Protein 3HP7 (pdb70)

InterPro domains:
  IPR002877 Ribosomal RNA methyltransferase, FtsJ domain [PF01728] (62-245)
  IPR002942 RNA-binding S4 domain [PF01479] (4-52)
  IPR002942 RNA-binding S4 domain [SM00363] (4-71)
  IPR004538 Hemolysin A /rRNA methyltransferase TlyA [PIRSF005578] (3-259)
  IPR004538 Hemolysin A /rRNA methyltransferase TlyA [TIGR00478] (5-239)
  IPR029063 S-adenosyl-L-methionine-dependent methyltransferase superfamily [G3DSA:3.40.50.150] (65-288)
  IPR029063 S-adenosyl-L-methionine-dependent methyltransferase superfamily [SSF53335] (61-257)
  IPR036986 RNA-binding S4 domain superfamily [G3DSA:3.10.290.10] (1-64)
  IPR047048 16S/23S rRNA (cytidine-2'-O)-methyltransferase TlyA [PTHR32319] (3-253)

Secondary structure (DSSP, 8-state):
--EEEHHHHHHHTTSSSSHHHHHHH----EEETTT-PBP--TT-EEETT--EEETT----SSSTTHHHHHHHHHHTT------EEEET-TTSHHHH--TT--S-EEEE-SSSS-S-HHHHT-TTEE-----GGG--GGG-TT---SEEEE--SSS-GGGTHHHHHHHSPTT-EEEEEE-GGGTS-GGG--------HHHHHHHHHHHHHHHHHTTEEEEEEEE-SS--GGG---EEEEEEE-SS--BS-GGGHHHHHHHHHHHHHHHHH-

B-factor: mean 23.68, std 10.65, range [9.28, 59.76]

Organism: Streptococcus thermophilus (strain ATCC BAA-250 / LMG 18311) (NCBI:txid264199)

CATH classification: 3.10.290.10 (+1 more: 3.40.50.150)

Sequence (270 aa):
APKERVVDVLAYKQGLFETREEQAKRRGVAGLVVVNVINGERYDKKPGEKIDDGTELKLKGEKLRRYVSSRGGLKLEKALAVFNLSVEEDDITIDIGASTGGFTDVLQNGAKKLLVYAVDVGTNQLVWKKLRQDDDRRVRSEQYNFRRYAEPVDFTEGLPSFASIDVSFISLNLILPALAKILVVDGGQVVALVKPQFEAGRREEQIGNGIVREESSIHEKVLETVTAFAVDYGFSVKGLDFSPIQGGHGNIEFLAHLEKKTDDSPQNDVPTSSIKKEVVAQAHKEEFKKKNEEEE

Foldseek 3Di:
DAWFFQLVLCQVQAVDQDSVVSQVCLCQFKAFPPPRHTRNHRGDIDDSLTAIDTPPDDDPFPHPCLLQVVVVCVVVVHAQAEEEEEAQCFQHSVVRVVVRHHQAYEYEHLADPGHDVVQCVDPRYHYYVDDLLPDAQVVPPVDFAQEYEEDDPLAACLSRLLSNLRGHDAFGKYKYKQFLLRQFDPVQADSSERDDLVSQLVSVVVVCVVNVVSQKAFPDKAWGPHADRNRHTIIITMITGHPHHDHPPNPCSSVRSVVSNVNSVVVVVD

Solvent-accessible surface area: 13281 Å² total

Radius of gyration: 18.28 Å; Cα contacts (8 Å, |Δi|>4): 582; chains: 1; bounding box: 45×39×46 Å

Nearest PDB structures (foldseek):
  3hp7-assembly1_A  TM=1.003E+00  e=3.847E-58  Streptococcus thermophilus LMG 18311
  3opn-assembly1_A  TM=9.696E-01  e=8.463E-30  Lactococcus lactis subsp. lactis
  5eov-assembly1_A  TM=8.978E-01  e=1.003E-19  Mycobacterium tuberculosis CDC1551
  7s0s-assembly1_B  TM=7.397E-01  e=1.998E-19  Mycobacterium tuberculosis
  3e8s-assembly1_A-2  TM=6.091E-01  e=1.174E-06  Pseudomonas putida KT2440

Structure (mmCIF, N/CA/C/O backbone):
data_3HP7
#
_entry.id   3HP7
#
_cell.length_a   44.958
_cell.length_b   81.713
_cell.length_c   95.537
_cell.angle_alpha   90.000
_cell.angle_beta   90.000
_cell.angle_gamma   90.000
#
_symmetry.space_group_name_H-M   'P 21 21 21'
#
loop_
_entity.id
_entity.type
_entity.pdbx_description
1 polymer 'Hemolysin, putative'
2 non-polymer ETHANOL
3 water water
#
loop_
_atom_site.group_PDB
_atom_site.id
_atom_site.type_symbol
_atom_site.label_atom_id
_atom_site.label_alt_id
_atom_site.label_comp_id
_atom_site.label_asym_id
_atom_site.label_entity_id
_atom_site.label_seq_id
_atom_site.pdbx_PDB_ins_code
_atom_site.Cartn_x
_atom_site.Cartn_y
_atom_site.Cartn_z
_atom_site.occupancy
_atom_site.B_iso_or_equiv
_atom_site.auth_seq_id
_atom_site.auth_comp_id
_atom_site.auth_asym_id
_atom_site.auth_atom_id
_atom_site.pdbx_PDB_model_num
ATOM 1 N N . ALA A 1 3 ? 52.000 78.256 4.870 1.00 35.89 0 ALA A N 1
ATOM 2 C CA . ALA A 1 3 ? 52.537 77.039 5.590 1.00 35.23 0 ALA A CA 1
ATOM 3 C C . ALA A 1 3 ? 51.516 76.490 6.570 1.00 35.20 0 ALA A C 1
ATOM 4 O O . ALA A 1 3 ? 50.626 77.219 7.002 1.00 35.78 0 ALA A O 1
ATOM 14 N N . PRO A 1 5 ? 49.701 75.809 9.772 1.00 30.95 2 PRO A N 1
ATOM 15 C CA . PRO A 1 5 ? 49.738 76.555 10.991 1.00 30.19 2 PRO A CA 1
ATOM 16 C C . PRO A 1 5 ? 50.466 75.814 12.090 1.00 29.07 2 PRO A C 1
ATOM 17 O O . PRO A 1 5 ? 50.488 74.541 12.063 1.00 27.51 2 PRO A O 1
ATOM 21 N N . LYS A 1 6 ? 50.961 76.608 13.055 1.00 27.57 3 LYS A N 1
ATOM 22 C CA . LYS A 1 6 ? 51.811 76.097 14.114 1.00 24.96 3 LYS A CA 1
ATOM 23 C C . LYS A 1 6 ? 51.176 76.348 15.468 1.00 23.07 3 LYS A C 1
ATOM 24 O O . LYS A 1 6 ? 50.422 77.293 15.665 1.00 26.18 3 LYS A O 1
ATOM 30 N N . GLU A 1 7 ? 51.451 75.458 16.392 1.00 19.81 4 GLU A N 1
ATOM 31 C CA . GLU A 1 7 ? 50.918 75.527 17.745 1.00 18.81 4 GLU A CA 1
ATOM 32 C C . GLU A 1 7 ? 52.032 75.116 18.679 1.00 16.20 4 GLU A C 1
ATOM 33 O O . GLU A 1 7 ? 52.950 74.349 18.319 1.00 15.19 4 GLU A O 1
ATOM 39 N N . ARG A 1 8 ? 51.962 75.615 19.913 1.00 15.61 5 ARG A N 1
ATOM 40 C CA . ARG A 1 8 ? 52.873 75.169 20.941 1.00 14.54 5 ARG A CA 1
ATOM 41 C C . ARG A 1 8 ? 52.739 73.640 21.141 1.00 13.76 5 ARG A C 1
ATOM 42 O O . ARG A 1 8 ? 51.644 73.106 21.151 1.00 14.18 5 ARG A O 1
ATOM 50 N N . VAL A 1 9 ? 53.852 72.959 21.355 1.00 14.11 6 VAL A N 1
ATOM 51 C CA A VAL A 1 9 ? 53.885 71.514 21.691 0.50 14.25 6 VAL A CA 1
ATOM 52 C CA B VAL A 1 9 ? 53.770 71.523 21.569 0.50 13.25 6 VAL A CA 1
ATOM 53 C C . VAL A 1 9 ? 52.978 71.181 22.849 1.00 13.67 6 VAL A C 1
ATOM 54 O O . VAL A 1 9 ? 52.228 70.189 22.822 1.00 14.06 6 VAL A O 1
ATOM 61 N N . ASP A 1 10 ? 53.067 71.994 23.935 1.00 14.18 7 ASP A N 1
ATOM 62 C CA . ASP A 1 10 ? 52.260 71.677 25.096 1.00 14.42 7 ASP A CA 1
ATOM 63 C C . ASP A 1 10 ? 50.746 71.738 24.775 1.00 14.47 7 ASP A C 1
ATOM 64 O O . ASP A 1 10 ? 50.011 70.826 25.102 1.00 15.29 7 ASP A O 1
ATOM 69 N N . VAL A 1 11 ? 50.302 72.810 24.125 1.00 14.86 8 VAL A N 1
ATOM 70 C CA . VAL A 1 11 ? 48.926 72.982 23.772 1.00 14.46 8 VAL A CA 1
ATOM 71 C C . VAL A 1 11 ? 48.485 71.866 22.806 1.00 14.94 8 VAL A C 1
ATOM 72 O O . VAL A 1 11 ? 47.376 71.359 22.946 1.00 15.74 8 VAL A O 1
ATOM 76 N N . LEU A 1 12 ? 49.361 71.478 21.873 1.00 15.00 9 LEU A N 1
ATOM 77 C CA . LEU A 1 12 ? 49.014 70.423 20.910 1.00 14.08 9 LEU A CA 1
ATOM 78 C C . LEU A 1 12 ? 48.858 69.095 21.656 1.00 13.63 9 LEU A C 1
ATOM 79 O O . LEU A 1 12 ? 47.935 68.316 21.363 1.00 15.65 9 LEU A O 1
ATOM 84 N N . ALA A 1 13 ? 49.713 68.830 22.662 1.00 14.23 10 ALA A N 1
ATOM 85 C CA . ALA A 1 13 ? 49.605 67.616 23.450 1.00 14.95 10 ALA A CA 1
ATOM 86 C C . ALA A 1 13 ? 48.266 67.594 24.195 1.00 16.50 10 ALA A C 1
ATOM 87 O O . ALA A 1 13 ? 47.576 66.571 24.236 1.00 18.43 10 ALA A O 1
ATOM 89 N N . TYR A 1 14 ? 47.888 68.735 24.766 1.00 15.85 11 TYR A N 1
ATOM 90 C CA . TYR A 1 14 ? 46.560 68.889 25.381 1.00 17.20 11 TYR A CA 1
ATOM 91 C C . TYR A 1 14 ? 45.427 68.663 24.373 1.00 17.55 11 TYR A C 1
ATOM 92 O O . TYR A 1 14 ? 44.484 67.902 24.621 1.00 19.11 11 TYR A O 1
ATOM 101 N N . LYS A 1 15 ? 45.531 69.275 23.214 1.00 16.53 12 LYS A N 1
ATOM 102 C CA . LYS A 1 15 ? 44.453 69.177 22.186 1.00 16.99 12 LYS A CA 1
ATOM 103 C C . LYS A 1 15 ? 44.299 67.745 21.676 1.00 17.88 12 LYS A C 1
ATOM 104 O O . LYS A 1 15 ? 43.169 67.295 21.410 1.00 21.06 12 LYS A O 1
ATOM 110 N N . GLN A 1 16 ? 45.391 67.008 21.618 1.00 18.26 13 GLN A N 1
ATOM 111 C CA . GLN A 1 16 ? 45.373 65.601 21.245 1.00 18.39 13 GLN A CA 1
ATOM 112 C C . GLN A 1 16 ? 44.994 64.637 22.400 1.00 20.04 13 GLN A C 1
ATOM 113 O O . GLN A 1 16 ? 44.892 63.400 22.217 1.00 21.62 13 GLN A O 1
ATOM 119 N N . GLY A 1 17 ? 44.772 65.176 23.595 1.00 20.31 14 GLY A N 1
ATOM 120 C CA . GLY A 1 17 ? 44.320 64.381 24.721 1.00 20.78 14 GLY A CA 1
ATOM 121 C C . GLY A 1 17 ? 45.365 63.653 25.518 1.00 20.18 14 GLY A C 1
ATOM 122 O O . GLY A 1 17 ? 45.065 62.815 26.342 1.00 22.76 14 GLY A O 1
ATOM 123 N N . LEU A 1 18 ? 46.635 63.972 25.317 1.00 19.57 15 LEU A N 1
ATOM 124 C CA . LEU A 1 18 ? 47.712 63.361 26.083 1.00 19.49 15 LEU A CA 1
ATOM 125 C C . LEU A 1 18 ? 47.644 63.784 27.525 1.00 21.45 15 LEU A C 1
ATOM 126 O O . LEU A 1 18 ? 48.077 63.029 28.380 1.00 22.97 15 LEU A O 1
ATOM 131 N N . PHE A 1 19 ? 47.150 65.013 27.752 1.00 21.65 16 PHE A N 1
ATOM 132 C CA . PHE A 1 19 ? 46.925 65.540 29.110 1.00 22.47 16 PHE A CA 1
ATOM 133 C C . PHE A 1 19 ? 45.565 66.181 29.212 1.00 22.37 16 PHE A C 1
ATOM 134 O O . PHE A 1 19 ? 44.976 66.599 28.196 1.00 21.20 16 PHE A O 1
ATOM 142 N N . GLU A 1 20 ? 45.069 66.299 30.456 1.00 23.04 17 GLU A N 1
ATOM 143 C CA . GLU A 1 20 ? 43.715 66.781 30.699 1.00 25.03 17 GLU A CA 1
ATOM 144 C C . GLU A 1 20 ? 43.563 68.277 30.605 1.00 23.55 17 GLU A C 1
ATOM 145 O O . GLU A 1 20 ? 42.470 68.754 30.335 1.00 24.24 17 GLU A O 1
ATOM 151 N N . THR A 1 21 ? 44.648 69.008 30.869 1.00 22.89 18 THR A N 1
ATOM 152 C CA . THR A 1 21 ? 44.639 70.487 30.839 1.00 22.93 18 THR A CA 1
ATOM 153 C C . THR A 1 21 ? 45.915 71.025 30.166 1.00 21.73 18 THR A C 1
ATOM 154 O O . THR A 1 21 ? 46.936 70.333 30.071 1.00 21.17 18 THR A O 1
ATOM 158 N N . ARG A 1 22 ? 45.865 72.289 29.749 1.00 21.17 19 ARG A N 1
ATOM 159 C CA . ARG A 1 22 ? 47.058 72.919 29.194 1.00 21.35 19 ARG A CA 1
ATOM 160 C C . ARG A 1 22 ? 48.186 73.000 30.229 1.00 21.07 19 ARG A C 1
ATOM 161 O O . ARG A 1 22 ? 49.370 72.867 29.895 1.00 19.55 19 ARG A O 1
ATOM 169 N N . GLU A 1 23 ? 47.887 73.333 31.486 1.00 23.65 20 GLU A N 1
ATOM 170 C CA A GLU A 1 23 ? 48.958 73.375 32.496 0.60 24.23 20 GLU A CA 1
ATOM 171 C CA B GLU A 1 23 ? 48.970 73.431 32.444 0.40 23.87 20 GLU A CA 1
ATOM 172 C C . GLU A 1 23 ? 49.611 72.033 32.720 1.00 23.42 20 GLU A C 1
ATOM 173 O O . GLU A 1 23 ? 50.833 71.933 32.831 1.00 22.85 20 GLU A O 1
ATOM 184 N N . GLN A 1 24 ? 48.808 70.955 32.770 1.00 23.65 21 GLN A N 1
ATOM 185 C CA . GLN A 1 24 ? 49.381 69.621 32.919 1.00 23.48 21 GLN A CA 1
ATOM 186 C C . GLN A 1 24 ? 50.263 69.257 31.675 1.00 21.34 21 GLN A C 1
ATOM 187 O O . GLN A 1 24 ? 51.339 68.623 31.800 1.00 22.22 21 GLN A O 1
ATOM 193 N N . ALA A 1 25 ? 49.830 69.678 30.483 1.00 20.02 22 ALA A N 1
ATOM 194 C CA . ALA A 1 25 ? 50.629 69.429 29.298 1.00 18.90 22 ALA A CA 1
ATOM 195 C C . ALA A 1 25 ? 52.016 70.101 29.342 1.00 19.12 22 ALA A C 1
ATOM 196 O O . ALA A 1 25 ? 53.030 69.506 28.961 1.00 19.02 22 ALA A O 1
ATOM 198 N N . LYS A 1 26 ? 52.055 71.338 29.835 1.00 18.83 23 LYS A N 1
ATOM 199 C CA . LYS A 1 26 ? 53.316 72.036 29.960 1.00 18.63 23 LYS A CA 1
ATOM 200 C C . LYS A 1 26 ? 54.243 71.262 30.911 1.00 20.59 23 LYS A C 1
ATOM 201 O O . LYS A 1 26 ? 55.401 71.054 30.600 1.00 20.12 23 LYS A O 1
ATOM 207 N N . ARG A 1 27 ? 53.693 70.820 32.030 1.00 20.54 24 ARG A N 1
ATOM 208 C CA A ARG A 1 27 ? 54.457 70.055 33.003 0.70 23.27 24 ARG A CA 1
ATOM 209 C CA B ARG A 1 27 ? 54.495 70.080 32.985 0.30 22.87 24 ARG A CA 1
ATOM 210 C C . ARG A 1 27 ? 54.948 68.737 32.388 1.00 22.78 24 ARG A C 1
ATOM 211 O O . ARG A 1 27 ? 56.107 68.317 32.567 1.00 23.46 24 ARG A O 1
ATOM 226 N N . GLY A 1 28 ? 54.089 68.123 31.601 1.00 22.59 25 GLY A N 1
ATOM 227 C CA . GLY A 1 28 ? 54.439 66.880 30.942 1.00 21.02 25 GLY A CA 1
ATOM 228 C C . GLY A 1 28 ? 55.573 67.041 29.941 1.00 20.97 25 GLY A C 1
ATOM 229 O O . GLY A 1 28 ? 56.475 66.194 29.848 1.00 21.24 25 GLY A O 1
ATOM 230 N N . VAL A 1 29 ? 55.550 68.109 29.140 1.00 18.94 26 VAL A N 1
ATOM 231 C CA . VAL A 1 29 ? 56.664 68.350 28.238 1.00 19.19 26 VAL A CA 1
ATOM 232 C C . VAL A 1 29 ? 57.969 68.596 29.031 1.00 22.18 26 VAL A C 1
ATOM 233 O O . VAL A 1 29 ? 59.031 68.102 28.692 1.00 21.84 26 VAL A O 1
ATOM 253 N N . ALA A 1 31 ? 58.709 67.392 31.830 1.00 25.20 28 ALA A N 1
ATOM 254 C CA . ALA A 1 31 ? 59.116 66.089 32.413 1.00 25.24 28 ALA A CA 1
ATOM 255 C C . ALA A 1 31 ? 59.597 65.067 31.348 1.00 26.96 28 ALA A C 1
ATOM 256 O O . ALA A 1 31 ? 60.018 63.948 31.724 1.00 29.33 28 ALA A O 1
ATOM 258 N N . GLY A 1 32 ? 59.617 65.466 30.060 1.00 26.06 29 GLY A N 1
ATOM 259 C CA . GLY A 1 32 ? 60.162 64.670 28.992 1.00 27.29 29 GLY A CA 1
ATOM 260 C C . GLY A 1 32 ? 59.193 63.599 28.545 1.00 26.67 29 GLY A C 1
ATOM 261 O O . GLY A 1 32 ? 59.622 62.575 27.977 1.00 28.17 29 GLY A O 1
ATOM 262 N N . LEU A 1 33 ? 57.914 63.799 28.810 1.00 24.29 30 LEU A N 1
ATOM 263 C CA . LEU A 1 33 ? 56.908 62.769 28.543 1.00 23.52 30 LEU A CA 1
ATOM 264 C C . LEU A 1 33 ? 56.279 62.843 27.157 1.00 21.91 30 LEU A C 1
ATOM 265 O O . LEU A 1 33 ? 55.592 61.911 26.773 1.00 22.51 30 LEU A O 1
ATOM 270 N N . VAL A 1 34 ? 56.531 63.901 26.421 1.00 19.70 31 VAL A N 1
ATOM 271 C CA . VAL A 1 34 ? 55.920 64.074 25.083 1.00 18.71 31 VAL A CA 1
ATOM 272 C C . VAL A 1 34 ? 56.946 63.789 24.011 1.00 18.29 31 VAL A C 1
ATOM 273 O O . VAL A 1 34 ? 58.017 64.434 23.924 1.00 17.74 31 VAL A O 1
ATOM 277 N N . VAL A 1 35 ? 56.612 62.845 23.124 1.00 17.43 32 VAL A N 1
ATOM 278 C CA A VAL A 1 35 ? 57.528 62.484 22.053 0.60 17.08 32 VAL A CA 1
ATOM 279 C CA B VAL A 1 35 ? 57.521 62.432 22.075 0.40 17.36 32 VAL A CA 1
ATOM 280 C C . VAL A 1 35 ? 56.821 62.512 20.697 1.00 15.22 32 VAL A C 1
ATOM 281 O O . VAL A 1 35 ? 55.585 62.393 20.599 1.00 15.31 32 VAL A O 1
ATOM 288 N N . ASN A 1 36 ? 57.601 62.742 19.647 1.00 14.57 33 ASN A N 1
ATOM 289 C CA . ASN A 1 36 ? 57.129 62.752 18.284 1.00 13.90 33 ASN A CA 1
ATOM 290 C C . ASN A 1 36 ? 56.825 61.309 17.828 1.00 14.59 33 ASN A C 1
ATOM 291 O O . ASN A 1 36 ? 57.661 60.413 18.001 1.00 16.58 33 ASN A O 1
ATOM 296 N N . VAL A 1 37 ? 55.651 61.073 17.251 1.00 13.81 34 VAL A N 1
ATOM 297 C CA . VAL A 1 37 ? 55.294 59.728 16.808 1.00 13.98 34 VAL A CA 1
ATOM 298 C C . VAL A 1 37 ? 56.250 59.230 15.710 1.00 15.49 34 VAL A C 1
ATOM 299 O O . VAL A 1 37 ? 56.658 58.051 15.720 1.00 17.77 34 VAL A O 1
ATOM 303 N N . ILE A 1 38 ? 56.569 60.081 14.748 1.00 15.43 35 ILE A N 1
ATOM 304 C CA . ILE A 1 38 ? 57.302 59.625 13.551 1.00 17.51 35 ILE A CA 1
ATOM 305 C C . ILE A 1 38 ? 58.722 59.250 13.886 1.00 18.41 35 ILE A C 1
ATOM 306 O O . ILE A 1 38 ? 59.223 58.243 13.337 1.00 21.27 35 ILE A O 1
ATOM 311 N N . ASN A 1 39 ? 59.383 60.037 14.741 1.00 19.28 36 ASN A N 1
ATOM 312 C CA . ASN A 1 39 ? 60.824 59.790 14.995 1.00 19.18 36 ASN A CA 1
ATOM 313 C C . ASN A 1 39 ? 61.191 59.450 16.425 1.00 19.11 36 ASN A C 1
ATOM 314 O O . ASN A 1 39 ? 62.360 59.143 16.737 1.00 20.84 36 ASN A O 1
ATOM 319 N N . GLY A 1 40 ? 60.233 59.484 17.342 1.00 18.48 37 GLY A N 1
ATOM 320 C CA . GLY A 1 40 ? 60.473 59.103 18.719 1.00 18.26 37 GLY A CA 1
ATOM 321 C C . GLY A 1 40 ? 61.303 60.068 19.570 1.00 18.26 37 GLY A C 1
ATOM 322 O O . GLY A 1 40 ? 61.578 59.800 20.758 1.00 20.46 37 GLY A O 1
ATOM 323 N N . GLU A 1 41 ? 61.601 61.224 19.007 1.00 19.01 38 GLU A N 1
ATOM 324 C CA . GLU A 1 41 ? 62.360 62.248 19.732 1.00 19.61 38 GLU A CA 1
ATOM 325 C C . GLU A 1 41 ? 61.499 62.996 20.739 1.00 19.66 38 GLU A C 1
ATOM 326 O O . GLU A 1 41 ? 60.344 63.315 20.454 1.00 19.27 38 GLU A O 1
ATOM 332 N N . ARG A 1 42 ? 62.072 63.278 21.912 1.00 21.01 39 ARG A N 1
ATOM 333 C CA . ARG A 1 42 ? 61.402 63.985 23.008 1.00 21.53 39 ARG A CA 1
ATOM 334 C C . ARG A 1 42 ? 61.421 65.493 22.684 1.00 21.42 39 ARG A C 1
ATOM 335 O O . ARG A 1 42 ? 62.395 66.049 22.166 1.00 23.49 39 ARG A O 1
ATOM 343 N N . TYR A 1 43 ? 60.328 66.154 22.993 1.00 19.59 40 TYR A N 1
ATOM 344 C CA . TYR A 1 43 ? 60.266 67.609 22.987 1.00 19.75 40 TYR A CA 1
ATOM 345 C C . TYR A 1 43 ? 60.763 68.116 24.336 1.00 21.32 40 TYR A C 1
ATOM 346 O O . TYR A 1 43 ? 60.312 67.665 25.393 1.00 23.57 40 TYR A O 1
ATOM 355 N N . 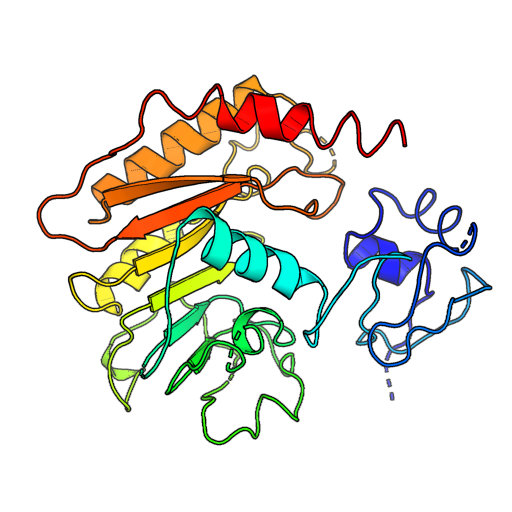ASP A 1 44 ? 61.634 69.105 24.306 1.00 23.34 41 ASP A N 1
ATOM 356 C CA . ASP A 1 44 ? 62.158 69.669 25.558 1.00 24.64 41 ASP A CA 1
ATOM 357 C C . ASP A 1 44 ? 61.558 71.020 25.978 1.00 23.86 41 ASP A C 1
ATOM 358 O O . ASP A 1 44 ? 61.671 71.393 27.174 1.00 27.72 41 ASP A O 1
ATOM 363 N N . LYS A 1 45 ? 60.968 71.739 25.037 1.00 21.59 42 LYS A N 1
ATOM 364 C CA A LYS A 1 45 ? 60.440 73.076 25.336 0.60 20.04 42 LYS A CA 1
ATOM 365 C CA B LYS A 1 45 ? 60.463 73.115 25.272 0.40 20.45 42 LYS A CA 1
ATOM 366 C C . LYS A 1 45 ? 58.943 73.136 25.108 1.00 19.31 42 LYS A C 1
ATOM 367 O O . LYS A 1 45 ? 58.463 72.965 23.966 1.00 19.73 42 LYS A O 1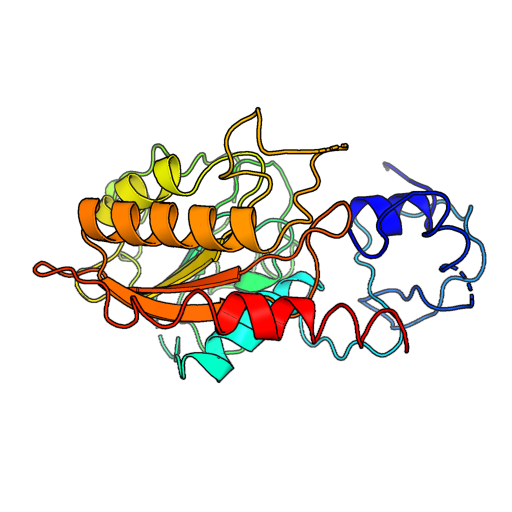
ATOM 378 N N . PRO A 1 46 ? 58.190 73.370 26.197 1.00 18.24 43 PRO A N 1
ATOM 379 C CA . PRO A 1 46 ? 56.726 73.426 26.008 1.00 17.75 43 PRO A CA 1
ATOM 380 C C . PRO A 1 46 ? 56.226 74.426 24.992 1.00 17.89 43 PRO A C 1
ATOM 381 O O . PRO A 1 46 ? 55.163 74.218 24.385 1.00 17.18 43 PRO A O 1
ATOM 385 N N . GLY A 1 47 ? 56.940 75.519 24.826 1.00 17.66 44 GLY A N 1
ATOM 386 C CA . GLY A 1 47 ? 56.523 76.546 23.909 1.00 18.23 44 GLY A CA 1
ATOM 387 C C . GLY A 1 47 ? 57.040 76.482 22.499 1.00 19.59 44 GLY A C 1
ATOM 388 O O . GLY A 1 47 ? 56.803 77.389 21.735 1.00 21.17 44 GLY A O 1
ATOM 389 N N . GLU A 1 48 ? 57.753 75.414 22.134 1.00 18.96 45 GLU A N 1
ATOM 390 C CA . GLU A 1 48 ? 58.192 75.251 20.764 1.00 20.15 45 GLU A CA 1
ATOM 391 C C . GLU A 1 48 ? 56.957 75.160 19.849 1.00 19.72 45 GLU A C 1
ATOM 392 O O . GLU A 1 48 ? 56.050 74.376 20.099 1.00 19.17 45 GLU A O 1
ATOM 398 N N . LYS A 1 49 ? 56.950 75.942 18.790 1.00 21.20 46 LYS A N 1
ATOM 399 C CA . LYS A 1 49 ? 55.862 75.994 17.836 1.00 20.87 46 LYS A CA 1
ATOM 400 C C . LYS A 1 49 ? 56.138 74.957 16.758 1.00 20.57 46 LYS A C 1
ATOM 401 O O . LYS A 1 49 ? 57.207 74.975 16.114 1.00 22.17 46 LYS A O 1
ATOM 407 N N . ILE A 1 50 ? 55.199 74.031 16.585 1.00 17.61 47 ILE A N 1
ATOM 408 C CA . ILE A 1 50 ? 55.309 72.943 15.602 1.00 18.56 47 ILE A CA 1
ATOM 409 C C . ILE A 1 50 ? 54.046 72.874 14.753 1.00 17.84 47 ILE A C 1
ATOM 410 O O . ILE A 1 50 ? 52.992 73.329 15.148 1.00 18.31 47 ILE A O 1
ATOM 415 N N . ASP A 1 51 ? 54.121 72.240 13.581 1.00 18.18 48 ASP A N 1
ATOM 416 C CA . ASP A 1 51 ? 53.004 72.056 12.713 1.00 18.87 48 ASP A CA 1
ATOM 417 C C . ASP A 1 51 ? 51.840 71.424 13.457 1.00 17.77 48 ASP A C 1
ATOM 418 O O . ASP A 1 51 ? 52.040 70.478 14.245 1.00 17.36 48 ASP A O 1
ATOM 423 N N . ASP A 1 52 ? 50.649 71.956 13.274 1.00 18.45 49 ASP A N 1
ATOM 424 C CA . ASP A 1 52 ? 49.518 71.515 14.083 1.00 20.76 49 ASP A CA 1
ATOM 425 C C . ASP A 1 52 ? 49.000 70.127 13.690 1.00 20.23 49 ASP A C 1
ATOM 426 O O . ASP A 1 52 ? 48.183 69.568 14.414 1.00 23.51 49 ASP A O 1
ATOM 431 N N . GLY A 1 53 ? 49.587 69.532 12.632 1.00 18.97 50 GLY A N 1
ATOM 432 C CA . GLY A 1 53 ? 49.334 68.177 12.220 1.00 18.78 50 GLY A CA 1
ATOM 433 C C . GLY A 1 53 ? 50.250 67.151 12.841 1.00 17.63 50 GLY A C 1
ATOM 434 O O . GLY A 1 53 ? 50.146 65.958 12.559 1.00 19.21 50 GLY A O 1
ATOM 435 N N . THR A 1 54 ? 51.197 67.619 13.652 1.00 15.56 51 THR A N 1
ATOM 436 C CA . THR A 1 54 ? 52.211 66.709 14.214 1.00 14.49 51 THR A CA 1
ATOM 437 C C . THR A 1 54 ? 51.614 65.711 15.155 1.00 14.11 51 THR A C 1
ATOM 438 O O . THR A 1 54 ? 51.035 66.090 16.176 1.00 15.40 51 THR A O 1
ATOM 442 N N . GLU A 1 55 ? 51.806 64.437 14.867 1.00 13.02 52 GLU A N 1
ATOM 443 C CA . GLU A 1 55 ? 51.313 63.396 15.760 1.00 13.24 52 GLU A CA 1
ATOM 444 C C . GLU A 1 55 ? 52.235 63.241 16.957 1.00 12.52 52 GLU A C 1
ATOM 445 O O . GLU A 1 55 ? 53.441 63.073 16.809 1.00 12.64 52 GLU A O 1
ATOM 451 N N . LEU A 1 56 ? 51.650 63.262 18.145 1.00 12.29 53 LEU A N 1
ATOM 452 C CA . LEU A 1 56 ? 52.373 63.170 19.376 1.00 12.03 53 LEU A CA 1
ATOM 453 C C . LEU A 1 56 ? 51.961 61.892 20.100 1.00 11.52 53 LEU A C 1
ATOM 4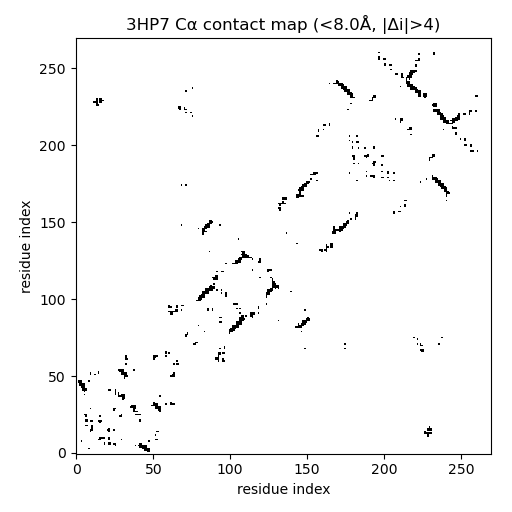54 O O . LEU A 1 56 ? 50.834 61.406 19.963 1.00 13.43 53 LEU A O 1
ATOM 459 N N . LYS A 1 57 ? 52.821 61.451 21.021 1.00 13.39 54 LYS A N 1
ATOM 460 C CA . LYS A 1 57 ? 52.498 60.381 21.935 1.00 13.76 54 LYS A CA 1
ATOM 461 C C . LYS A 1 57 ? 53.209 60.547 23.253 1.00 15.69 54 LYS A C 1
ATOM 462 O O . LYS A 1 57 ? 54.107 61.399 23.358 1.00 15.93 54 LYS A O 1
ATOM 468 N N . LEU A 1 58 ? 52.823 59.733 24.236 1.00 17.19 55 LEU A N 1
ATOM 469 C CA . LEU A 1 58 ? 53.529 59.736 25.506 1.00 19.85 55 LEU A CA 1
ATOM 470 C C . LEU A 1 58 ? 54.727 58.833 25.456 1.00 21.41 55 LEU A C 1
ATOM 471 O O . LEU A 1 58 ? 54.732 57.770 24.806 1.00 21.40 55 LEU A O 1
ATOM 476 N N . LYS A 1 59 ? 55.764 59.268 26.157 1.00 24.11 56 LYS A N 1
ATOM 477 C CA . LYS A 1 59 ? 56.965 58.506 26.325 1.00 26.41 56 LYS A CA 1
ATOM 478 C C . LYS A 1 59 ? 56.616 57.108 26.769 1.00 27.05 56 LYS A C 1
ATOM 479 O O . LYS A 1 59 ? 55.788 56.902 27.680 1.00 28.47 56 LYS A O 1
ATOM 485 N N . GLY A 1 60 ? 57.167 56.160 26.049 1.00 27.46 57 GLY A N 1
ATOM 486 C CA . GLY A 1 60 ? 56.971 54.741 26.396 1.00 27.79 57 GLY A CA 1
ATOM 487 C C . GLY A 1 60 ? 55.772 54.044 25.772 1.00 27.59 57 GLY A C 1
ATOM 488 O O . GLY A 1 60 ? 55.627 52.812 25.876 1.00 29.74 57 GLY A O 1
ATOM 489 N N . GLU A 1 61 ? 54.926 54.801 25.090 1.00 25.65 58 GLU A N 1
ATOM 490 C CA . GLU A 1 61 ? 53.788 54.184 24.352 1.00 23.94 58 GLU A CA 1
ATOM 491 C C . GLU A 1 61 ? 54.359 53.473 23.146 1.00 23.07 58 GLU A C 1
ATOM 492 O O . GLU A 1 61 ? 55.061 54.077 22.316 1.00 23.03 58 GLU A O 1
ATOM 498 N N . LYS A 1 62 ? 54.095 52.164 23.089 1.00 22.17 59 LYS A N 1
ATOM 499 C CA . LYS A 1 62 ? 54.533 51.373 21.962 1.00 23.16 59 LYS A CA 1
ATOM 500 C C . LYS A 1 62 ? 53.484 51.523 20.884 1.00 20.61 59 LYS A C 1
ATOM 501 O O . LYS A 1 62 ? 52.370 51.006 21.014 1.00 22.63 59 LYS A O 1
ATOM 507 N N . LEU A 1 63 ? 53.871 52.153 19.813 1.00 19.60 60 LEU A N 1
ATOM 508 C CA . LEU A 1 63 ? 52.924 52.575 18.766 1.00 17.13 60 LEU A CA 1
ATOM 509 C C . LEU A 1 63 ? 53.446 52.247 17.390 1.00 18.73 60 LEU A C 1
ATOM 510 O O . LEU A 1 63 ? 54.445 52.787 16.966 1.00 21.01 60 LEU A O 1
ATOM 515 N N . ARG A 1 64 ? 52.743 51.356 16.681 1.00 17.66 61 ARG A N 1
ATOM 516 C CA A ARG A 1 64 ? 53.013 50.870 15.337 0.60 18.96 61 ARG A CA 1
ATOM 517 C CA B ARG A 1 64 ? 53.172 51.028 15.311 0.40 18.69 61 ARG A CA 1
ATOM 518 C C . ARG A 1 64 ? 52.295 51.647 14.210 1.00 17.21 61 ARG A C 1
ATOM 519 O O . ARG A 1 64 ? 52.471 51.366 13.030 1.00 18.12 61 ARG A O 1
ATOM 534 N N . TYR A 1 65 ? 51.445 52.604 14.585 1.00 14.54 62 TYR A N 1
ATOM 535 C CA . TYR A 1 65 ? 50.503 53.238 13.679 1.00 13.89 62 TYR A CA 1
ATOM 536 C C . TYR A 1 65 ? 50.783 54.727 13.514 1.00 13.93 62 TYR A C 1
ATOM 537 O O . TYR A 1 65 ? 51.491 55.328 14.338 1.00 15.29 62 TYR A O 1
ATOM 546 N N . VAL A 1 66 ? 50.126 55.344 12.540 1.00 13.45 63 VAL A N 1
ATOM 547 C CA . VAL A 1 66 ? 50.366 56.746 12.228 1.00 13.77 63 VAL A CA 1
ATOM 548 C C . VAL A 1 66 ? 49.941 57.687 13.351 1.00 13.21 63 VAL A C 1
ATOM 549 O O . VAL A 1 66 ? 50.449 58.795 13.509 1.00 15.82 63 VAL A O 1
ATOM 553 N N . SER A 1 67 ? 49.007 57.239 14.176 1.00 12.49 64 SER A N 1
ATOM 554 C CA A SER A 1 67 ? 48.517 58.062 15.280 0.60 13.25 64 SER A CA 1
ATOM 555 C CA B SER A 1 67 ? 48.434 58.054 15.239 0.40 13.06 64 SER A CA 1
ATOM 556 C C . SER A 1 67 ? 48.222 57.196 16.490 1.00 12.98 64 SER A C 1
ATOM 557 O O . SER A 1 67 ? 47.896 56.000 16.386 1.00 13.45 64 SER A O 1
ATOM 562 N N . ARG A 1 68 ? 48.343 57.815 17.657 1.00 14.52 65 ARG A N 1
ATOM 563 C CA . ARG A 1 68 ? 48.130 57.161 18.902 1.00 14.66 65 ARG A CA 1
ATOM 564 C C . ARG A 1 68 ? 46.733 56.569 19.049 1.00 14.41 65 ARG A C 1
ATOM 565 O O . ARG A 1 68 ? 46.542 55.594 19.766 1.00 15.11 65 ARG A O 1
ATOM 573 N N . GLY A 1 69 ? 45.744 57.146 18.381 1.00 14.06 66 GLY A N 1
ATOM 574 C CA . GLY A 1 69 ? 44.425 56.583 18.446 1.00 14.53 66 GLY A CA 1
ATOM 575 C C . GLY A 1 69 ? 44.334 55.168 17.947 1.00 13.49 66 GLY A C 1
ATOM 576 O O . GLY A 1 69 ? 43.438 54.413 18.358 1.00 13.45 66 GLY A O 1
ATOM 577 N N . GLY A 1 70 ? 45.271 54.755 17.098 1.00 12.63 67 GLY A N 1
ATOM 578 C CA . GLY A 1 70 ? 45.294 53.347 16.678 1.00 12.48 67 GLY A CA 1
ATOM 579 C C . GLY A 1 70 ? 45.354 52.356 17.837 1.00 12.79 67 GLY A C 1
ATOM 580 O O . GLY A 1 70 ? 44.919 51.225 17.695 1.00 13.22 67 GLY A O 1
ATOM 581 N N . LEU A 1 71 ? 45.924 52.774 18.978 1.00 13.27 68 LEU A N 1
ATOM 582 C CA . LEU A 1 71 ? 45.969 51.918 20.162 1.00 13.19 68 LEU A CA 1
ATOM 583 C C . LEU A 1 71 ? 44.571 51.426 20.566 1.00 13.11 68 LEU A C 1
ATOM 584 O O . LEU A 1 71 ? 44.415 50.355 21.137 1.00 14.12 68 LEU A O 1
ATOM 589 N N . LYS A 1 72 ? 43.551 52.236 20.343 1.00 12.45 69 LYS A N 1
ATOM 590 C CA . LYS A 1 72 ? 42.169 51.889 20.721 1.00 13.09 69 LYS A CA 1
ATOM 591 C C . LYS A 1 72 ? 41.700 50.666 19.938 1.00 12.67 69 LYS A C 1
ATOM 592 O O . LYS A 1 72 ? 41.203 49.715 20.525 1.00 13.14 69 LYS A O 1
ATOM 598 N N . LEU A 1 73 ? 41.847 50.708 18.613 1.00 12.04 70 LEU A N 1
ATOM 599 C CA . LEU A 1 73 ? 41.442 49.604 17.770 1.00 11.87 70 LEU A CA 1
ATOM 600 C C . LEU A 1 73 ? 42.347 48.388 17.966 1.00 12.98 70 LEU A C 1
ATOM 601 O O . LEU A 1 73 ? 41.878 47.256 17.957 1.00 13.52 70 LEU A O 1
ATOM 606 N N . GLU A 1 74 ? 43.629 48.623 18.177 1.00 12.95 71 GLU A N 1
ATOM 607 C CA . GLU A 1 74 ? 44.540 47.539 18.495 1.00 14.04 71 GLU A CA 1
ATOM 608 C C . GLU A 1 74 ? 44.064 46.735 19.689 1.00 14.23 71 GLU A C 1
ATOM 609 O O . GLU A 1 74 ? 44.011 45.491 19.627 1.00 16.09 71 GLU A O 1
ATOM 615 N N . LYS A 1 75 ? 43.693 47.427 20.752 1.00 13.82 72 LYS A N 1
ATOM 616 C CA . LYS A 1 75 ? 43.168 46.735 21.901 1.00 14.08 72 LYS A CA 1
ATOM 617 C C . LYS A 1 75 ? 41.920 45.966 21.562 1.00 13.99 72 LYS A C 1
ATOM 618 O O . LYS A 1 75 ? 41.782 44.780 21.895 1.00 14.23 72 LYS A O 1
ATOM 624 N N . ALA A 1 76 ? 40.976 46.615 20.882 1.00 13.52 73 ALA A N 1
ATOM 625 C CA . ALA A 1 76 ? 39.714 45.992 20.557 1.00 13.58 73 ALA A CA 1
ATOM 626 C C . ALA A 1 76 ? 39.895 44.703 19.776 1.00 13.59 73 ALA A C 1
ATOM 627 O O . ALA A 1 76 ? 39.213 43.688 20.073 1.00 14.87 73 ALA A O 1
ATOM 629 N N . LEU A 1 77 ? 40.783 44.695 18.776 1.00 13.52 74 LEU A N 1
ATOM 630 C CA . LEU A 1 77 ? 40.959 43.490 17.940 1.00 14.24 74 LEU A CA 1
ATOM 631 C C . LEU A 1 77 ? 41.465 42.355 18.845 1.00 15.32 74 LEU A C 1
ATOM 632 O O . LEU A 1 77 ? 41.061 41.192 18.647 1.00 16.82 74 LEU A O 1
ATOM 637 N N . ALA A 1 78 ? 42.353 42.669 19.805 1.00 15.79 75 ALA A N 1
ATOM 638 C CA . ALA A 1 78 ? 42.886 41.633 20.699 1.00 16.36 75 ALA A CA 1
ATOM 639 C C . ALA A 1 78 ? 41.807 41.153 21.701 1.00 16.66 75 ALA A C 1
ATOM 640 O O . ALA A 1 78 ? 41.569 39.918 21.826 1.00 18.44 75 ALA A O 1
ATOM 642 N N . VAL A 1 79 ? 41.162 42.072 22.423 1.00 16.67 76 VAL A N 1
ATOM 643 C CA . VAL A 1 79 ? 40.236 41.666 23.504 1.00 16.30 76 VAL A CA 1
ATOM 644 C C . VAL A 1 79 ? 38.937 41.029 22.997 1.00 15.40 76 VAL A C 1
ATOM 645 O O . VAL A 1 79 ? 38.269 40.265 23.719 1.00 18.52 76 VAL A O 1
ATOM 649 N N . PHE A 1 80 ? 38.535 41.359 21.768 1.00 14.80 77 PHE A N 1
ATOM 650 C CA . PHE A 1 80 ? 37.366 40.727 21.141 1.00 14.96 77 PHE A CA 1
ATOM 651 C C . PHE A 1 80 ? 37.719 39.609 20.163 1.00 15.00 77 PHE A C 1
ATOM 652 O O . PHE A 1 80 ? 36.810 39.014 19.548 1.00 16.48 77 PHE A O 1
ATOM 660 N N . ASN A 1 81 ? 39.014 39.282 20.053 1.00 15.72 78 ASN A N 1
ATOM 661 C CA . ASN A 1 81 ? 39.506 38.239 19.165 1.00 15.38 78 ASN A CA 1
ATOM 662 C C . ASN A 1 81 ? 38.916 38.366 17.765 1.00 15.94 78 ASN A C 1
ATOM 663 O O . ASN A 1 81 ? 38.293 37.459 17.258 1.00 16.75 78 ASN A O 1
ATOM 668 N N . LEU A 1 82 ? 39.167 39.531 17.159 1.00 15.86 79 LEU A N 1
ATOM 669 C CA . LEU A 1 82 ? 38.601 39.868 15.863 1.00 15.78 79 LEU A CA 1
ATOM 670 C C . LEU A 1 82 ? 39.658 39.864 14.791 1.00 16.39 79 LEU A C 1
ATOM 671 O O . LEU A 1 82 ? 40.820 40.335 15.008 1.00 20.37 79 LEU A O 1
ATOM 676 N N . SER A 1 83 ? 39.258 39.365 13.617 1.00 16.86 80 SER A N 1
ATOM 677 C CA . SER A 1 83 ? 40.065 39.385 12.413 1.00 17.49 80 SER A CA 1
ATOM 678 C C . SER A 1 83 ? 39.441 40.282 11.359 1.00 16.54 80 SER A C 1
ATOM 679 O O . SER A 1 83 ? 38.215 40.293 11.203 1.00 19.72 80 SER A O 1
ATOM 682 N N . VAL A 1 84 ? 40.270 41.037 10.668 1.00 15.98 81 VAL A N 1
ATOM 683 C CA . VAL A 1 84 ? 39.849 41.763 9.474 1.00 15.48 81 VAL A CA 1
ATOM 684 C C . VAL A 1 84 ? 40.566 41.260 8.212 1.00 15.98 81 VAL A C 1
ATOM 685 O O . VAL A 1 84 ? 40.507 41.882 7.167 1.00 15.90 81 VAL A O 1
ATOM 689 N N . GLU A 1 85 ? 41.221 40.096 8.323 1.00 16.96 82 GLU A N 1
ATOM 690 C CA A GLU A 1 85 ? 41.998 39.552 7.218 0.60 17.72 82 GLU A CA 1
ATOM 691 C CA B GLU A 1 85 ? 42.008 39.568 7.203 0.40 17.39 82 GLU A CA 1
ATOM 692 C C . GLU A 1 85 ? 41.114 39.366 5.980 1.00 17.13 82 GLU A C 1
ATOM 693 O O . GLU A 1 85 ? 40.069 38.686 6.032 1.00 17.58 82 GLU A O 1
ATOM 704 N N . ASP A 1 86 ? 41.532 39.987 4.872 1.00 16.75 83 ASP A N 1
ATOM 705 C CA A ASP A 1 86 ? 40.884 39.914 3.571 0.60 17.49 83 ASP A CA 1
ATOM 706 C CA B ASP A 1 86 ? 40.882 39.880 3.581 0.40 17.77 83 ASP A CA 1
ATOM 707 C C . ASP A 1 86 ? 39.468 40.451 3.533 1.00 17.78 83 ASP A C 1
ATOM 708 O O . ASP A 1 86 ? 38.711 40.150 2.622 1.00 18.49 83 ASP A O 1
ATOM 730 N N . ILE A 1 88 ? 36.585 43.635 3.479 1.00 14.09 85 ILE A N 1
ATOM 731 C CA . ILE A 1 88 ? 36.183 45.014 3.161 1.00 13.23 85 ILE A CA 1
ATOM 732 C C . ILE A 1 88 ? 35.699 45.660 4.475 1.00 12.21 85 ILE A C 1
ATOM 733 O O . ILE A 1 88 ? 34.835 45.120 5.156 1.00 13.29 85 ILE A O 1
ATOM 738 N N . THR A 1 89 ? 36.318 46.764 4.843 1.00 11.32 86 THR A N 1
ATOM 739 C CA . THR A 1 89 ? 36.061 47.416 6.126 1.00 10.68 86 THR A CA 1
ATOM 740 C C . THR A 1 89 ? 35.749 48.879 5.920 1.00 11.02 86 THR A C 1
ATOM 741 O O . THR A 1 89 ? 36.019 49.464 4.871 1.00 10.70 86 THR A O 1
ATOM 745 N N . ILE A 1 90 ? 35.138 49.466 6.945 1.00 10.59 87 ILE A N 1
ATOM 746 C CA . ILE A 1 90 ? 34.846 50.922 6.977 1.00 10.73 87 ILE A CA 1
ATOM 747 C C . ILE A 1 90 ? 35.312 51.491 8.291 1.00 11.09 87 ILE A C 1
ATOM 748 O O . ILE A 1 90 ? 35.077 50.894 9.339 1.00 11.67 87 ILE A O 1
ATOM 753 N N . ASP A 1 91 ? 36.052 52.596 8.195 1.00 10.20 88 ASP A N 1
ATOM 754 C CA . ASP A 1 91 ? 36.584 53.342 9.345 1.00 10.03 88 ASP A CA 1
ATOM 755 C C . ASP A 1 91 ? 35.790 54.656 9.394 1.00 9.87 88 ASP A C 1
ATOM 756 O O . ASP A 1 91 ? 35.978 55.542 8.560 1.00 11.40 88 ASP A O 1
ATOM 761 N N . ILE A 1 92 ? 34.873 54.736 10.336 1.00 9.87 89 ILE A N 1
ATOM 762 C CA . ILE A 1 92 ? 33.975 55.891 10.491 1.00 9.43 89 ILE A CA 1
ATOM 763 C C . ILE A 1 92 ? 34.588 56.854 11.504 1.00 9.74 89 ILE A C 1
ATOM 764 O O . ILE A 1 92 ? 34.810 56.503 12.674 1.00 11.17 89 ILE A O 1
ATOM 769 N N . GLY A 1 93 ? 34.990 58.017 11.013 1.00 10.33 90 GLY A N 1
ATOM 770 C CA . GLY A 1 93 ? 35.787 58.952 11.772 1.00 10.80 90 GLY A CA 1
ATOM 771 C C . GLY A 1 93 ? 37.294 58.758 11.573 1.00 10.53 90 GLY A C 1
ATOM 772 O O . GLY A 1 93 ? 38.083 58.814 12.541 1.00 12.89 90 GLY A O 1
ATOM 773 N N . ALA A 1 94 ? 37.709 58.526 10.345 1.00 10.70 91 ALA A N 1
ATOM 774 C CA . ALA A 1 94 ? 39.086 58.115 10.053 1.00 10.00 91 ALA A CA 1
ATOM 775 C C . ALA A 1 94 ? 40.149 59.076 10.482 1.00 10.11 91 ALA A C 1
ATOM 776 O O . ALA A 1 94 ? 41.280 58.660 10.825 1.00 10.53 91 ALA A O 1
ATOM 778 N N . SER A 1 95 ? 39.825 60.364 10.399 1.00 10.28 92 SER A N 1
ATOM 779 C CA . SER A 1 95 ? 40.756 61.395 10.830 1.00 10.27 92 SER A CA 1
ATOM 780 C C . SER A 1 95 ? 42.098 61.229 10.148 1.00 10.32 92 SER A C 1
ATOM 781 O O . SER A 1 95 ? 42.152 61.033 8.931 1.00 10.79 92 SER A O 1
ATOM 784 N N . THR A 1 96 ? 43.194 61.337 10.887 1.00 10.00 93 THR A N 1
ATOM 785 C CA . THR A 1 96 ? 44.496 61.262 10.288 1.00 10.71 93 THR A CA 1
ATOM 786 C C . THR A 1 96 ? 44.922 59.848 9.860 1.00 10.48 93 THR A C 1
ATOM 787 O O . THR A 1 96 ? 45.905 59.691 9.098 1.00 12.89 93 THR A O 1
ATOM 791 N N . GLY A 1 97 ? 44.193 58.824 10.313 1.00 10.17 94 GLY A N 1
ATOM 792 C CA . GLY A 1 97 ? 44.383 57.492 9.780 1.00 11.53 94 GLY A CA 1
ATOM 793 C C . GLY A 1 97 ? 44.733 56.378 10.747 1.00 11.02 94 GLY A C 1
ATOM 794 O O . GLY A 1 97 ? 44.995 55.289 10.300 1.00 12.53 94 GLY A O 1
ATOM 795 N N . GLY A 1 98 ? 44.731 56.611 12.058 1.00 11.33 95 GLY A N 1
ATOM 796 C CA . GLY A 1 98 ? 45.186 55.561 12.998 1.00 10.80 95 GLY A CA 1
ATOM 797 C C . GLY A 1 98 ? 44.457 54.245 12.853 1.00 10.24 95 GLY A C 1
ATOM 798 O O . GLY A 1 98 ? 45.111 53.199 12.793 1.00 11.64 95 GLY A O 1
ATOM 799 N N . PHE A 1 99 ? 43.127 54.273 12.822 1.00 11.05 96 PHE A N 1
ATOM 800 C CA . PHE A 1 99 ? 42.374 53.034 12.709 1.00 10.02 96 PHE A CA 1
ATOM 801 C C . PHE A 1 99 ? 42.552 52.388 11.335 1.00 10.48 96 PHE A C 1
ATOM 802 O O . PHE A 1 99 ? 42.571 51.149 11.221 1.00 11.79 96 PHE A O 1
ATOM 810 N N . THR A 1 100 ? 42.602 53.202 10.276 1.00 11.14 97 THR A N 1
ATOM 811 C CA . THR A 1 100 ? 42.829 52.681 8.938 1.00 11.20 97 THR A CA 1
ATOM 812 C C . THR A 1 100 ? 44.151 51.931 8.861 1.00 10.70 97 THR A C 1
ATOM 813 O O . THR A 1 100 ? 44.228 50.826 8.316 1.00 12.35 97 THR A O 1
ATOM 817 N N . ASP A 1 101 ? 45.166 52.489 9.503 1.00 10.97 98 ASP A N 1
ATOM 818 C CA . ASP A 1 101 ? 46.472 51.873 9.546 1.00 11.34 98 ASP A CA 1
ATOM 819 C C . ASP A 1 101 ? 46.412 50.522 10.294 1.00 11.44 98 ASP A C 1
ATOM 820 O O . ASP A 1 101 ? 46.941 49.530 9.821 1.00 12.20 98 ASP A O 1
ATOM 825 N N . VAL A 1 102 ? 45.741 50.480 11.443 1.00 11.36 99 VAL A N 1
ATOM 826 C CA . VAL A 1 102 ? 45.529 49.241 12.175 1.00 12.26 99 VAL A CA 1
ATOM 827 C C . VAL A 1 102 ? 44.894 48.191 11.261 1.00 12.37 99 VAL A C 1
ATOM 828 O O . VAL A 1 102 ? 45.361 47.036 11.176 1.00 13.19 99 VAL A O 1
ATOM 845 N N . LEU A 1 104 ? 44.777 47.993 7.931 1.00 12.22 101 LEU A N 1
ATOM 846 C CA . LEU A 1 104 ? 45.714 47.593 6.851 1.00 12.74 101 LEU A CA 1
ATOM 847 C C . LEU A 1 104 ? 46.763 46.625 7.385 1.00 13.46 101 LEU A C 1
ATOM 848 O O . LEU A 1 104 ? 47.054 45.574 6.738 1.00 15.02 101 LEU A O 1
ATOM 853 N N . GLN A 1 105 ? 47.332 46.959 8.524 1.00 12.96 102 GLN A N 1
ATOM 854 C CA . GLN A 1 105 ? 48.366 46.095 9.112 1.00 14.43 102 GLN A CA 1
ATOM 855 C C . GLN A 1 105 ? 47.854 44.743 9.542 1.00 15.80 102 GLN A C 1
ATOM 856 O O . GLN A 1 105 ? 48.640 43.790 9.654 1.00 19.63 102 GLN A O 1
ATOM 862 N N . ASN A 1 106 ? 46.550 44.629 9.767 1.00 14.82 103 ASN A N 1
ATOM 863 C CA . ASN A 1 106 ? 45.924 43.401 10.128 1.00 16.03 103 ASN A CA 1
ATOM 864 C C . ASN A 1 106 ? 45.253 42.720 8.962 1.00 15.19 103 ASN A C 1
ATOM 865 O O . ASN A 1 106 ? 44.481 41.768 9.163 1.00 17.29 103 ASN A O 1
ATOM 870 N N . GLY A 1 107 ? 45.580 43.119 7.752 1.00 14.56 104 GLY A N 1
ATOM 871 C CA . GLY A 1 107 ? 45.218 42.350 6.567 1.00 15.50 104 GLY A CA 1
ATOM 872 C C . GLY A 1 107 ? 43.958 42.705 5.832 1.00 14.00 104 GLY A C 1
ATOM 873 O O . GLY A 1 107 ? 43.542 41.982 4.911 1.00 15.08 104 GLY A O 1
ATOM 874 N N . ALA A 1 108 ? 43.323 43.840 6.195 1.00 13.32 105 ALA A N 1
ATOM 875 C CA . ALA A 1 108 ? 42.131 44.282 5.450 1.00 13.35 105 ALA A CA 1
ATOM 876 C C . ALA A 1 108 ? 42.399 44.352 3.949 1.00 14.44 105 ALA A C 1
ATOM 877 O O . ALA A 1 108 ? 43.467 44.800 3.522 1.00 15.66 105 ALA A O 1
ATOM 879 N N . LYS A 1 109 ? 41.409 43.934 3.170 1.00 15.59 106 LYS A N 1
ATOM 880 C CA A LYS A 1 109 ? 41.482 44.032 1.708 0.60 17.34 106 LYS A CA 1
ATOM 881 C CA B LYS A 1 109 ? 41.427 44.009 1.703 0.40 17.01 106 LYS A CA 1
ATOM 882 C C . LYS A 1 109 ? 41.204 45.439 1.201 1.00 15.32 106 LYS A C 1
ATOM 883 O O . LYS A 1 109 ? 41.800 45.880 0.212 1.00 17.51 106 LYS A O 1
ATOM 894 N N . LEU A 1 110 ? 40.280 46.138 1.866 1.00 13.91 107 LEU A N 1
ATOM 895 C CA A LEU A 1 110 ? 39.847 47.442 1.422 0.60 14.17 107 LEU A CA 1
ATOM 896 C CA B LEU A 1 110 ? 39.892 47.453 1.437 0.40 14.35 107 LEU A CA 1
ATOM 897 C C . LEU A 1 110 ? 39.364 48.154 2.660 1.00 13.32 107 LEU A C 1
ATOM 898 O O . LEU A 1 110 ? 38.679 47.540 3.486 1.00 14.96 107 LEU A O 1
ATOM 907 N N . VAL A 1 111 ? 39.721 49.435 2.808 1.00 12.17 108 VAL A N 1
ATOM 908 C CA . VAL A 1 111 ? 39.217 50.279 3.883 1.00 11.49 108 VAL A CA 1
ATOM 909 C C . VAL A 1 111 ? 38.578 51.524 3.291 1.00 10.86 108 VAL A C 1
ATOM 910 O O . VAL A 1 111 ? 39.269 52.328 2.653 1.00 11.86 108 VAL A O 1
ATOM 914 N N . TYR A 1 112 ? 37.269 51.699 3.522 1.00 10.21 109 TYR A N 1
ATOM 915 C CA . TYR A 1 112 ? 36.637 52.979 3.258 1.00 9.47 109 TYR A CA 1
ATOM 916 C C . TYR A 1 112 ? 36.911 53.875 4.461 1.00 10.17 109 TYR A C 1
ATOM 917 O O . TYR A 1 112 ? 36.451 53.580 5.560 1.00 10.91 109 TYR A O 1
ATOM 926 N N . ALA A 1 113 ? 37.680 54.941 4.274 1.00 9.93 110 ALA A N 1
ATOM 927 C CA . ALA A 1 113 ? 38.117 55.802 5.393 1.00 9.63 110 ALA A CA 1
ATOM 928 C C . ALA A 1 113 ? 37.265 57.061 5.322 1.00 9.83 110 ALA A C 1
ATOM 929 O O . ALA A 1 113 ? 37.512 57.947 4.507 1.00 9.83 110 ALA A O 1
ATOM 931 N N . VAL A 1 114 ? 36.228 57.110 6.157 1.00 10.45 111 VAL A N 1
ATOM 932 C CA . VAL A 1 114 ? 35.198 58.127 6.104 1.00 10.48 111 VAL A CA 1
ATOM 933 C C . VAL A 1 114 ? 35.405 59.170 7.187 1.00 9.28 111 VAL A C 1
ATOM 934 O O . VAL A 1 114 ? 35.619 58.833 8.351 1.00 10.09 111 VAL A O 1
ATOM 938 N N . ASP A 1 115 ? 35.325 60.450 6.818 1.00 10.29 112 ASP A N 1
ATOM 939 C CA . ASP A 1 115 ? 35.456 61.525 7.826 1.00 10.25 112 ASP A CA 1
ATOM 940 C C . ASP A 1 115 ? 34.696 62.734 7.356 1.00 10.79 112 ASP A C 1
ATOM 941 O O . ASP A 1 115 ? 34.708 63.049 6.177 1.00 10.92 112 ASP A O 1
ATOM 946 N N . VAL A 1 116 ? 34.118 63.453 8.292 1.00 11.67 113 VAL A N 1
ATOM 947 C CA . VAL A 1 116 ? 33.387 64.669 7.968 1.00 13.33 113 VAL A CA 1
ATOM 948 C C . VAL A 1 116 ? 34.308 65.845 7.699 1.00 12.82 113 VAL A C 1
ATOM 949 O O . VAL A 1 116 ? 33.890 66.837 7.040 1.00 15.39 113 VAL A O 1
ATOM 953 N N . GLY A 1 117 ? 35.555 65.760 8.165 1.00 13.55 114 GLY A N 1
ATOM 954 C CA . GLY A 1 117 ? 36.546 66.801 7.966 1.00 13.77 114 GLY A CA 1
ATOM 955 C C . GLY A 1 117 ? 37.162 66.845 6.586 1.00 13.02 114 GLY A C 1
ATOM 956 O O . GLY A 1 117 ? 36.859 66.026 5.732 1.00 13.53 114 GLY A O 1
ATOM 957 N N . THR A 1 118 ? 38.077 67.795 6.392 1.00 13.70 115 THR A N 1
ATOM 958 C CA . THR A 1 118 ? 38.755 68.051 5.143 1.00 14.94 115 THR A CA 1
ATOM 959 C C . THR A 1 118 ? 40.254 67.825 5.321 1.00 14.35 115 THR A C 1
ATOM 960 O O . THR A 1 118 ? 40.866 68.360 6.255 1.00 13.89 115 THR A O 1
ATOM 964 N N . ASN A 1 119 ? 40.849 67.076 4.388 1.00 13.30 116 ASN A N 1
ATOM 965 C CA . ASN A 1 119 ? 42.339 66.960 4.319 1.00 13.49 116 ASN A CA 1
ATOM 966 C C . ASN A 1 119 ? 42.923 66.560 5.666 1.00 12.51 116 ASN A C 1
ATOM 967 O O . ASN A 1 119 ? 43.913 67.142 6.166 1.00 14.29 116 ASN A O 1
ATOM 972 N N . GLN A 1 120 ? 42.386 65.464 6.220 1.00 12.43 117 GLN A N 1
ATOM 973 C CA . GLN A 1 120 ? 42.889 64.931 7.463 1.00 12.71 117 GLN A CA 1
ATOM 974 C C . GLN A 1 120 ? 43.811 63.713 7.262 1.00 11.81 117 GLN A C 1
ATOM 975 O O . GLN A 1 120 ? 44.842 63.576 7.936 1.00 13.39 117 GLN A O 1
ATOM 981 N N . LEU A 1 121 ? 43.399 62.806 6.380 1.00 10.67 118 LEU A N 1
ATOM 982 C CA . LEU A 1 121 ? 44.105 61.541 6.210 1.00 11.09 118 LEU A CA 1
ATOM 983 C C . LEU A 1 121 ? 45.499 61.777 5.628 1.00 10.58 118 LEU A C 1
ATOM 984 O O . LEU A 1 121 ? 45.656 62.537 4.669 1.00 12.30 118 LEU A O 1
ATOM 989 N N . VAL A 1 122 ? 46.503 61.174 6.256 1.00 11.08 119 VAL A N 1
ATOM 990 C CA . VAL A 1 122 ? 47.869 61.344 5.775 1.00 11.51 119 VAL A CA 1
ATOM 991 C C . VAL A 1 122 ? 48.033 60.698 4.399 1.00 11.16 119 VAL A C 1
ATOM 992 O O . VAL A 1 122 ? 47.409 59.659 4.087 1.00 11.71 119 VAL A O 1
ATOM 996 N N . TRP A 1 123 ? 48.911 61.283 3.563 1.00 11.16 120 TRP A N 1
ATOM 997 C CA . TRP A 1 123 ? 48.952 60.857 2.189 1.00 11.21 120 TRP A CA 1
ATOM 998 C C . TRP A 1 123 ? 49.392 59.417 1.983 1.00 12.22 120 TRP A C 1
ATOM 999 O O . TRP A 1 123 ? 48.922 58.785 1.025 1.00 11.84 120 TRP A O 1
ATOM 1010 N N . LYS A 1 124 ? 50.280 58.868 2.813 1.00 12.64 121 LYS A N 1
ATOM 1011 C CA A LYS A 1 124 ? 50.712 57.480 2.620 0.60 13.35 121 LYS A CA 1
ATOM 1012 C CA B LYS A 1 124 ? 50.702 57.486 2.561 0.40 13.45 121 LYS A CA 1
ATOM 1013 C C . LYS A 1 124 ? 49.543 56.506 2.718 1.00 13.39 121 LYS A C 1
ATOM 1014 O O . LYS A 1 124 ? 49.510 55.471 2.027 1.00 15.34 121 LYS A O 1
ATOM 1025 N N . LEU A 1 125 ? 48.554 56.865 3.533 1.00 12.30 122 LEU A N 1
ATOM 1026 C CA . LEU A 1 125 ? 47.324 56.076 3.617 1.00 11.58 122 LEU A CA 1
ATOM 1027 C C . LEU A 1 125 ? 46.324 56.426 2.515 1.00 11.47 122 LEU A C 1
ATOM 1028 O O . LEU A 1 125 ? 45.756 55.557 1.882 1.00 12.72 122 LEU A O 1
ATOM 1033 N N . ARG A 1 126 ? 46.120 57.715 2.241 1.00 11.05 123 ARG A N 1
ATOM 1034 C CA . ARG A 1 126 ? 45.215 58.159 1.180 1.00 11.28 123 ARG A CA 1
ATOM 1035 C C . ARG A 1 126 ? 45.521 57.469 -0.143 1.00 11.68 123 ARG A C 1
ATOM 1036 O O . ARG A 1 126 ? 44.624 57.095 -0.910 1.00 13.69 123 ARG A O 1
ATOM 1044 N N . GLN A 1 127 ? 46.811 57.374 -0.430 1.00 11.87 124 GLN A N 1
ATOM 1045 C CA . GLN A 1 127 ? 47.287 56.867 -1.679 1.00 12.67 124 GLN A CA 1
ATOM 1046 C C . GLN A 1 127 ? 47.516 55.359 -1.718 1.00 13.33 124 GLN A C 1
ATOM 1047 O O . GLN A 1 127 ? 47.881 54.785 -2.816 1.00 16.71 124 GLN A O 1
ATOM 1053 N N . ASP A 1 128 ? 47.267 54.701 -0.592 1.00 13.46 125 ASP A N 1
ATOM 1054 C CA . ASP A 1 128 ? 47.403 53.228 -0.542 1.00 14.16 125 ASP A CA 1
ATOM 1055 C C . ASP A 1 128 ? 46.334 52.596 -1.399 1.00 14.82 125 ASP A C 1
ATOM 1056 O O . ASP A 1 128 ? 45.170 53.006 -1.379 1.00 14.38 125 ASP A O 1
ATOM 1061 N N . ASP A 1 129 ? 46.725 51.607 -2.195 1.00 15.97 126 ASP A N 1
ATOM 1062 C CA A ASP A 1 129 ? 45.800 50.914 -3.096 0.60 18.40 126 ASP A CA 1
ATOM 1063 C CA B ASP A 1 129 ? 45.786 50.976 -3.105 0.40 17.08 126 ASP A CA 1
ATOM 1064 C C . ASP A 1 129 ? 44.630 50.257 -2.386 1.00 16.34 126 ASP A C 1
ATOM 1065 O O . ASP A 1 129 ? 43.605 49.946 -3.016 1.00 16.42 126 ASP A O 1
ATOM 1074 N N . ARG A 1 130 ? 44.762 50.010 -1.077 1.00 14.29 127 ARG A N 1
ATOM 1075 C CA A ARG A 1 130 ? 43.713 49.354 -0.272 0.60 13.88 127 ARG A CA 1
ATOM 1076 C CA B ARG A 1 130 ? 43.703 49.365 -0.303 0.40 14.41 127 ARG A CA 1
ATOM 1077 C C . ARG A 1 130 ? 42.773 50.357 0.388 1.00 13.78 127 ARG A C 1
ATOM 1078 O O . ARG A 1 130 ? 41.879 49.947 1.062 1.00 15.14 127 ARG A O 1
ATOM 1093 N N . VAL A 1 131 ? 42.988 51.653 0.198 1.00 12.11 128 VAL A N 1
ATOM 1094 C CA . VAL A 1 131 ? 42.225 52.665 0.910 1.00 10.97 128 VAL A CA 1
ATOM 1095 C C . VAL A 1 131 ? 41.384 53.479 -0.053 1.00 11.61 128 VAL A C 1
ATOM 1096 O O . VAL A 1 131 ? 41.858 53.867 -1.134 1.00 12.94 128 VAL A O 1
ATOM 1100 N N . ARG A 1 132 ? 40.158 53.788 0.361 1.00 11.38 129 ARG A N 1
ATOM 1101 C CA . ARG A 1 132 ? 39.253 54.693 -0.346 1.00 11.91 129 ARG A CA 1
ATOM 1102 C C . ARG A 1 132 ? 38.899 55.804 0.653 1.00 10.67 129 ARG A C 1
ATOM 1103 O O . ARG A 1 132 ? 38.006 55.673 1.480 1.00 11.29 129 ARG A O 1
ATOM 1111 N N . SER A 1 133 ? 39.609 56.913 0.529 1.00 11.98 130 SER A N 1
ATOM 1112 C CA . SER A 1 133 ? 39.336 58.067 1.376 1.00 10.86 130 SER A CA 1
ATOM 1113 C C . SER A 1 133 ? 38.047 58.739 0.932 1.00 11.58 130 SER A C 1
ATOM 1114 O O . SER A 1 133 ? 37.884 59.085 -0.281 1.00 14.22 130 SER A O 1
ATOM 1125 N N . GLU A 1 135 ? 36.410 61.845 2.502 1.00 11.39 132 GLU A N 1
ATOM 1126 C CA . GLU A 1 135 ? 36.383 63.016 3.374 1.00 11.68 132 GLU A CA 1
ATOM 1127 C C . GLU A 1 135 ? 35.242 63.963 2.973 1.00 12.25 132 GLU A C 1
ATOM 1128 O O . GLU A 1 135 ? 34.602 63.809 1.921 1.00 13.48 132 GLU A O 1
ATOM 1134 N N . GLN A 1 136 ? 34.957 64.891 3.861 1.00 11.82 133 GLN A N 1
ATOM 1135 C CA . GLN A 1 136 ? 33.801 65.780 3.746 1.00 12.92 133 GLN A CA 1
ATOM 1136 C C . GLN A 1 136 ? 32.508 64.976 3.618 1.00 11.77 133 GLN A C 1
ATOM 1137 O O . GLN A 1 136 ? 31.569 65.371 2.941 1.00 14.72 133 GLN A O 1
ATOM 1143 N N . TYR A 1 137 ? 32.453 63.860 4.336 1.00 11.84 134 TYR A N 1
ATOM 1144 C CA . TYR A 1 137 ? 31.384 62.854 4.258 1.00 11.21 134 TYR A CA 1
ATOM 1145 C C . TYR A 1 137 ? 30.806 62.696 5.640 1.00 12.55 134 TYR A C 1
ATOM 1146 O O . TYR A 1 137 ? 31.524 62.357 6.583 1.00 13.48 134 TYR A O 1
ATOM 1155 N N . ASN A 1 138 ? 29.513 62.969 5.757 1.00 12.16 135 ASN A N 1
ATOM 1156 C CA . ASN A 1 138 ? 28.762 62.857 6.995 1.00 13.26 135 ASN A CA 1
ATOM 1157 C C . ASN A 1 138 ? 28.053 61.528 7.053 1.00 12.58 135 ASN A C 1
ATOM 1158 O O . ASN A 1 138 ? 27.064 61.318 6.356 1.00 12.72 135 ASN A O 1
ATOM 1163 N N . PHE A 1 139 ? 28.593 60.612 7.861 1.00 12.72 136 PHE A N 1
ATOM 1164 C CA . PHE A 1 139 ? 28.121 59.239 7.847 1.00 11.97 136 PHE A CA 1
ATOM 1165 C C . PHE A 1 139 ? 26.667 59.066 8.226 1.00 12.16 136 PHE A C 1
ATOM 1166 O O . PHE A 1 139 ? 26.037 58.097 7.836 1.00 12.44 136 PHE A O 1
ATOM 1174 N N . ARG A 1 140 ? 26.121 60.019 8.972 1.00 12.53 137 ARG A N 1
ATOM 1175 C CA A ARG A 1 140 ? 24.712 59.935 9.317 0.60 13.96 137 ARG A CA 1
ATOM 1176 C CA B ARG A 1 140 ? 24.669 60.024 9.274 0.40 14.25 137 ARG A CA 1
ATOM 1177 C C . ARG A 1 140 ? 23.831 59.813 8.036 1.00 14.08 137 ARG A C 1
ATOM 1178 O O . ARG A 1 140 ? 22.746 59.220 8.114 1.00 15.96 137 ARG A O 1
ATOM 1193 N N . TYR A 1 141 ? 24.301 60.328 6.897 1.00 13.44 138 TYR A N 1
ATOM 1194 C CA . TYR A 1 141 ? 23.558 60.326 5.628 1.00 13.68 138 TYR A CA 1
ATOM 1195 C C . TYR A 1 141 ? 23.994 59.251 4.672 1.00 12.86 138 TYR A C 1
ATOM 1196 O O . TYR A 1 141 ? 23.609 59.258 3.528 1.00 13.51 138 TYR A O 1
ATOM 1205 N N . ALA A 1 142 ? 24.783 58.290 5.159 1.00 11.87 139 ALA A N 1
ATOM 1206 C CA . ALA A 1 142 ? 25.292 57.242 4.265 1.00 11.19 139 ALA A CA 1
ATOM 1207 C C . ALA A 1 142 ? 24.228 56.466 3.549 1.00 12.18 139 ALA A C 1
ATOM 1208 O O . ALA A 1 142 ? 23.202 56.145 4.152 1.00 12.38 139 ALA A O 1
ATOM 1210 N N . GLU A 1 143 ? 24.511 56.136 2.294 1.00 11.21 140 GLU A N 1
ATOM 1211 C CA . GLU A 1 143 ? 23.672 55.249 1.511 1.00 11.92 140 GLU A CA 1
ATOM 1212 C C . GLU A 1 143 ? 24.538 54.175 0.869 1.00 11.22 140 GLU A C 1
ATOM 1213 O O . GLU A 1 143 ? 25.702 54.442 0.551 1.00 12.26 140 GLU A O 1
ATOM 1219 N N . PRO A 1 144 ? 23.980 52.961 0.675 1.00 12.43 141 PRO A N 1
ATOM 1220 C CA . PRO A 1 144 ? 24.832 51.871 0.186 1.00 13.90 141 PRO A CA 1
ATOM 1221 C C . PRO A 1 144 ? 25.435 52.130 -1.193 1.00 12.96 141 PRO A C 1
ATOM 1222 O O . PRO A 1 144 ? 26.538 51.641 -1.469 1.00 13.94 141 PRO A O 1
ATOM 1226 N N . VAL A 1 145 ? 24.778 52.933 -2.029 1.00 13.73 142 VAL A N 1
ATOM 1227 C CA . VAL A 1 145 ? 25.298 53.261 -3.334 1.00 13.94 142 VAL A CA 1
ATOM 1228 C C . VAL A 1 145 ? 26.652 53.970 -3.282 1.00 13.17 142 VAL A C 1
ATOM 1229 O O . VAL A 1 145 ? 27.420 53.932 -4.257 1.00 16.29 142 VAL A O 1
ATOM 1233 N N . ASP A 1 146 ? 26.970 54.599 -2.136 1.00 12.79 143 ASP A N 1
ATOM 1234 C CA . ASP A 1 146 ? 28.187 55.351 -2.001 1.00 12.30 143 ASP A CA 1
ATOM 1235 C C . ASP A 1 146 ? 29.421 54.442 -1.931 1.00 12.74 143 ASP A C 1
ATOM 1236 O O . ASP A 1 146 ? 30.555 54.911 -2.102 1.00 15.04 143 ASP A O 1
ATOM 1241 N N . PHE A 1 147 ? 29.215 53.165 -1.660 1.00 12.79 144 PHE A N 1
ATOM 1242 C CA . PHE A 1 147 ? 30.273 52.195 -1.371 1.00 12.39 144 PHE A CA 1
ATOM 1243 C C . PHE A 1 147 ? 30.361 51.243 -2.554 1.00 14.23 144 PHE A C 1
ATOM 1244 O O . PHE A 1 147 ? 29.707 50.223 -2.575 1.00 16.55 144 PHE A O 1
ATOM 1252 N N . THR A 1 148 ? 31.116 51.659 -3.558 1.00 17.01 145 THR A N 1
ATOM 1253 C CA . THR A 1 148 ? 30.997 51.031 -4.881 1.00 18.38 145 THR A CA 1
ATOM 1254 C C . THR A 1 148 ? 31.832 49.774 -5.104 1.00 18.40 145 THR A C 1
ATOM 1255 O O . THR A 1 148 ? 31.609 49.065 -6.107 1.00 22.42 145 THR A O 1
ATOM 1259 N N . GLU A 1 149 ? 32.772 49.471 -4.203 1.00 17.12 146 GLU A N 1
ATOM 1260 C CA . GLU A 1 149 ? 33.621 48.322 -4.339 1.00 18.78 146 GLU A CA 1
ATOM 1261 C C . GLU A 1 149 ? 33.220 47.178 -3.442 1.00 19.03 146 GLU A C 1
ATOM 1262 O O . GLU A 1 149 ? 34.029 46.287 -3.128 1.00 24.26 146 GLU A O 1
ATOM 1268 N N . GLY A 1 150 ? 31.971 47.221 -3.004 1.00 19.71 147 GLY A N 1
ATOM 1269 C CA . GLY A 1 150 ? 31.461 46.209 -2.092 1.00 19.04 147 GLY A CA 1
ATOM 1270 C C . GLY A 1 150 ? 31.116 46.804 -0.743 1.00 17.85 147 GLY A C 1
ATOM 1271 O O . GLY A 1 150 ? 31.809 47.685 -0.261 1.00 17.28 147 GLY A O 1
ATOM 1272 N N . LEU A 1 151 ? 30.068 46.275 -0.117 1.00 16.49 148 LEU A N 1
ATOM 1273 C CA . LEU A 1 151 ? 29.706 46.698 1.221 1.00 15.78 148 LEU A CA 1
ATOM 1274 C C . LEU A 1 151 ? 30.644 46.061 2.222 1.00 14.72 148 LEU A C 1
ATOM 1275 O O . LEU A 1 151 ? 31.091 44.913 2.074 1.00 16.52 148 LEU A O 1
ATOM 1280 N N . PRO A 1 152 ? 30.950 46.809 3.282 1.00 13.61 149 PRO A N 1
ATOM 1281 C CA . PRO A 1 152 ? 31.866 46.277 4.283 1.00 13.02 149 PRO A CA 1
ATOM 1282 C C . PRO A 1 152 ? 31.267 45.236 5.220 1.00 13.33 149 PRO A C 1
ATOM 1283 O O . PRO A 1 152 ? 30.068 45.246 5.478 1.00 14.47 149 PRO A O 1
ATOM 1287 N N . SER A 1 153 ? 32.119 44.367 5.740 1.00 13.21 150 SER A N 1
ATOM 1288 C CA . SER A 1 153 ? 31.765 43.383 6.737 1.00 14.52 150 SER A CA 1
ATOM 1289 C C . SER A 1 153 ? 32.340 43.647 8.110 1.00 12.88 150 SER A C 1
ATOM 1290 O O . SER A 1 153 ? 32.095 42.873 9.050 1.00 14.37 150 SER A O 1
ATOM 1293 N N . PHE A 1 154 ? 33.115 44.738 8.253 1.00 13.01 151 PHE A N 1
ATOM 1294 C CA . PHE A 1 154 ? 33.656 45.144 9.527 1.00 12.64 151 PHE A CA 1
ATOM 1295 C C . PHE A 1 154 ? 33.620 46.671 9.529 1.00 11.76 151 PHE A C 1
ATOM 1296 O O . PHE A 1 154 ? 34.001 47.304 8.522 1.00 12.30 151 PHE A O 1
ATOM 1304 N N . ALA A 1 155 ? 33.241 47.253 10.670 1.00 11.31 152 ALA A N 1
ATOM 1305 C CA . ALA A 1 155 ? 33.226 48.703 10.826 1.00 10.57 152 ALA A CA 1
ATOM 1306 C C . ALA A 1 155 ? 33.882 49.063 12.142 1.00 10.28 152 ALA A C 1
ATOM 1307 O O . ALA A 1 155 ? 33.638 48.396 13.151 1.00 11.16 152 ALA A O 1
ATOM 1309 N N . SER A 1 156 ? 34.665 50.128 12.161 1.00 11.19 153 SER A N 1
ATOM 1310 C CA . SER A 1 156 ? 35.102 50.799 13.357 1.00 11.55 153 SER A CA 1
ATOM 1311 C C . SER A 1 156 ? 34.469 52.168 13.419 1.00 12.76 153 SER A C 1
ATOM 1312 O O . SER A 1 156 ? 34.286 52.818 12.383 1.00 14.79 153 SER A O 1
ATOM 1315 N N . ILE A 1 157 ? 34.145 52.605 14.625 1.00 12.59 154 ILE A N 1
ATOM 1316 C CA . ILE A 1 157 ? 33.562 53.924 14.837 1.00 12.58 154 ILE A CA 1
ATOM 1317 C C . ILE A 1 157 ? 34.309 54.662 15.906 1.00 12.41 154 ILE A C 1
ATOM 1318 O O . ILE A 1 157 ? 34.383 54.174 17.061 1.00 12.71 154 ILE A O 1
ATOM 1323 N N . ASP A 1 158 ? 34.797 55.850 15.575 1.00 12.25 155 ASP A N 1
ATOM 1324 C CA . ASP A 1 158 ? 35.458 56.734 16.573 1.00 12.92 155 ASP A CA 1
ATOM 1325 C C . ASP A 1 158 ? 35.151 58.153 16.125 1.00 12.98 155 ASP A C 1
ATOM 1326 O O . ASP A 1 158 ? 35.881 58.730 15.293 1.00 15.01 155 ASP A O 1
ATOM 1331 N N . VAL A 1 159 ? 34.028 58.650 16.631 1.00 13.59 156 VAL A N 1
ATOM 1332 C CA . VAL A 1 159 ? 33.539 59.943 16.249 1.00 15.05 156 VAL A CA 1
ATOM 1333 C C . VAL A 1 159 ? 33.378 60.812 17.499 1.00 18.52 156 VAL A C 1
ATOM 1334 O O . VAL A 1 159 ? 33.172 60.299 18.599 1.00 19.26 156 VAL A O 1
ATOM 1338 N N . SER A 1 160 ? 33.454 62.116 17.297 1.00 19.86 157 SER A N 1
ATOM 1339 C CA . SER A 1 160 ? 33.315 63.060 18.414 1.00 21.47 157 SER A CA 1
ATOM 1340 C C . SER A 1 160 ? 32.170 64.042 18.142 1.00 21.89 157 SER A C 1
ATOM 1341 O O . SER A 1 160 ? 31.777 64.244 17.002 1.00 21.43 157 SER A O 1
ATOM 1344 N N . PHE A 1 161 ? 31.609 64.574 19.225 1.00 21.78 158 PHE A N 1
ATOM 1345 C CA . PHE A 1 161 ? 30.588 65.588 19.156 1.00 22.76 158 PHE A CA 1
ATOM 1346 C C . PHE A 1 161 ? 29.279 65.076 18.564 1.00 22.16 158 PHE A C 1
ATOM 1347 O O . PHE A 1 161 ? 28.416 65.868 18.146 1.00 24.32 158 PHE A O 1
ATOM 1355 N N . ILE A 1 162 ? 29.079 63.758 18.630 1.00 20.91 159 ILE A N 1
ATOM 1356 C CA . ILE A 1 162 ? 27.846 63.144 18.161 1.00 20.07 159 ILE A CA 1
ATOM 1357 C C . ILE A 1 162 ? 27.695 61.831 18.904 1.00 20.13 159 ILE A C 1
ATOM 1358 O O . ILE A 1 162 ? 28.695 61.227 19.262 1.00 20.92 159 ILE A O 1
ATOM 1363 N N . SER A 1 163 ? 26.453 61.410 19.114 1.00 18.96 160 SER A N 1
ATOM 1364 C CA . SER A 1 163 ? 26.141 60.130 19.739 1.00 18.48 160 SER A CA 1
ATOM 1365 C C . SER A 1 163 ? 26.115 59.028 18.721 1.00 16.89 160 SER A C 1
ATOM 1366 O O .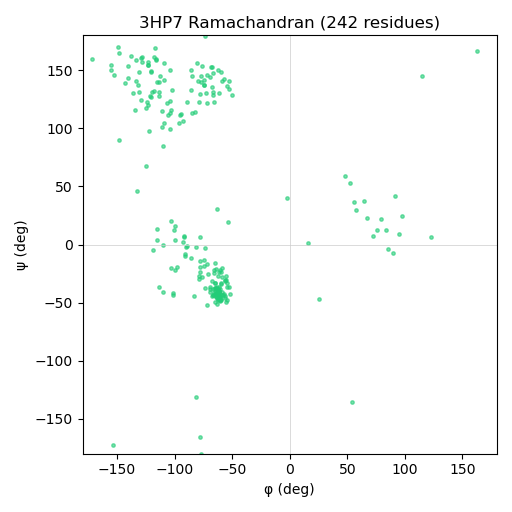 SER A 1 163 ? 25.741 59.215 17.555 1.00 17.26 160 SER A O 1
ATOM 1369 N N . LEU A 1 164 ? 26.452 57.838 19.174 1.00 16.42 161 LEU A N 1
ATOM 1370 C CA . LEU A 1 164 ? 26.291 56.639 18.365 1.00 15.32 161 LEU A CA 1
ATOM 1371 C C . LEU A 1 164 ? 24.844 56.416 17.947 1.00 15.25 161 LEU A C 1
ATOM 1372 O O . LEU A 1 164 ? 24.572 55.688 16.984 1.00 15.98 161 LEU A O 1
ATOM 1377 N N . ASN A 1 165 ? 23.898 57.031 18.668 1.00 16.10 162 ASN A N 1
ATOM 1378 C CA . ASN A 1 165 ? 22.510 56.961 18.266 1.00 16.48 162 ASN A CA 1
ATOM 1379 C C . ASN A 1 165 ? 22.274 57.443 16.827 1.00 17.24 162 ASN A C 1
ATOM 1380 O O . ASN A 1 165 ? 21.339 56.970 16.173 1.00 16.87 162 ASN A O 1
ATOM 1385 N N . LEU A 1 166 ? 23.087 58.397 16.350 1.00 17.46 163 LEU A N 1
ATOM 1386 C CA . LEU A 1 166 ? 23.021 58.955 15.000 1.00 19.10 163 LEU A CA 1
ATOM 1387 C C . LEU A 1 166 ? 23.899 58.220 13.973 1.00 17.92 163 LEU A C 1
ATOM 1388 O O . LEU A 1 166 ? 23.823 58.521 12.764 1.00 21.12 163 LEU A O 1
ATOM 1393 N N . ILE A 1 167 ? 24.739 57.273 14.434 1.00 14.98 164 ILE A N 1
ATOM 1394 C CA . ILE A 1 167 ? 25.605 56.511 13.545 1.00 14.39 164 ILE A CA 1
ATOM 1395 C C . ILE A 1 167 ? 25.089 55.124 13.239 1.00 12.74 164 ILE A C 1
ATOM 1396 O O . ILE A 1 167 ? 25.158 54.687 12.103 1.00 13.85 164 ILE A O 1
ATOM 1401 N N . LEU A 1 168 ? 24.567 54.454 14.269 1.00 13.15 165 LEU A N 1
ATOM 1402 C CA . LEU A 1 168 ? 24.157 53.061 14.126 1.00 13.74 165 LEU A CA 1
ATOM 1403 C C . LEU A 1 168 ? 23.033 52.819 13.082 1.00 13.53 165 LEU A C 1
ATOM 1404 O O . LEU A 1 168 ? 23.098 51.864 12.316 1.00 13.67 165 LEU A O 1
ATOM 1409 N N . PRO A 1 169 ? 22.005 53.677 13.016 1.00 14.24 166 PRO A N 1
ATOM 1410 C CA . PRO A 1 169 ? 20.991 53.432 11.965 1.00 14.88 166 PRO A CA 1
ATOM 1411 C C . PRO A 1 169 ? 21.553 53.553 10.552 1.00 14.69 166 PRO A C 1
ATOM 1412 O O . PRO A 1 169 ? 21.223 52.750 9.670 1.00 16.06 166 PRO A O 1
ATOM 1416 N N . ALA A 1 170 ? 22.486 54.501 10.352 1.00 14.04 167 ALA A N 1
ATOM 1417 C CA . ALA A 1 170 ? 23.161 54.613 9.045 1.00 13.95 167 ALA A CA 1
ATOM 1418 C C . ALA A 1 170 ? 24.018 53.368 8.793 1.00 13.35 167 ALA A C 1
ATOM 1419 O O . ALA A 1 170 ? 23.993 52.827 7.707 1.00 14.02 167 ALA A O 1
ATOM 1421 N N . LEU A 1 171 ? 24.724 52.887 9.828 1.00 13.24 168 LEU A N 1
ATOM 1422 C CA . LEU A 1 171 ? 25.554 51.727 9.680 1.00 12.64 168 LEU A CA 1
ATOM 1423 C C . LEU A 1 171 ? 24.742 50.503 9.295 1.00 13.67 168 LEU A C 1
ATOM 1424 O O . LEU A 1 171 ? 25.200 49.680 8.506 1.00 14.53 168 LEU A O 1
ATOM 1429 N N . ALA A 1 172 ? 23.523 50.386 9.838 1.00 13.36 169 ALA A N 1
ATOM 1430 C CA . ALA A 1 172 ? 22.677 49.266 9.492 1.00 14.29 169 ALA A CA 1
ATOM 1431 C C . ALA A 1 172 ? 22.272 49.246 8.006 1.00 15.66 169 ALA A C 1
ATOM 1432 O O . ALA A 1 172 ? 21.911 48.196 7.489 1.00 18.52 169 ALA A O 1
ATOM 1434 N N . LYS A 1 173 ? 22.350 50.399 7.337 1.00 15.42 170 LYS A N 1
ATOM 1435 C CA . LYS A 1 173 ? 22.100 50.476 5.905 1.00 15.75 170 LYS A CA 1
ATOM 1436 C C . LYS A 1 173 ? 23.249 49.996 5.038 1.00 16.07 170 LYS A C 1
ATOM 1437 O O . LYS A 1 173 ? 23.065 49.705 3.837 1.00 19.03 170 LYS A O 1
ATOM 1443 N N . ILE A 1 174 ? 24.452 50.028 5.592 1.00 14.43 171 ILE A N 1
ATOM 1444 C CA . ILE A 1 174 ? 25.710 49.836 4.866 1.00 16.17 171 ILE A CA 1
ATOM 1445 C C . ILE A 1 174 ? 26.417 48.532 5.172 1.00 15.61 171 ILE A C 1
ATOM 1446 O O . ILE A 1 174 ? 27.013 47.933 4.284 1.00 16.85 171 ILE A O 1
ATOM 1451 N N . LEU A 1 175 ? 26.446 48.125 6.432 1.00 15.02 172 LEU A N 1
ATOM 1452 C CA . LEU A 1 175 ? 27.167 46.919 6.853 1.00 13.68 172 LEU A CA 1
ATOM 1453 C C . LEU A 1 175 ? 26.425 45.678 6.430 1.00 15.55 172 LEU A C 1
ATOM 1454 O O . LEU A 1 175 ? 25.204 45.612 6.593 1.00 17.78 172 LEU A O 1
ATOM 1459 N N . VAL A 1 176 ? 27.138 44.684 5.931 1.00 13.99 173 VAL A N 1
ATOM 1460 C CA A VAL A 1 176 ? 26.460 43.443 5.577 0.70 15.60 173 VAL A CA 1
ATOM 1461 C CA B VAL A 1 176 ? 26.568 43.371 5.570 0.30 15.30 173 VAL A CA 1
ATOM 1462 C C . VAL A 1 176 ? 25.957 42.706 6.811 1.00 15.76 173 VAL A C 1
ATOM 1463 O O . VAL A 1 176 ? 26.465 42.890 7.902 1.00 16.37 173 VAL A O 1
ATOM 1470 N N . ASP A 1 177 ? 24.876 41.926 6.631 1.00 16.86 174 ASP A N 1
ATOM 1471 C CA . ASP A 1 177 ? 24.368 41.100 7.687 1.00 17.59 174 ASP A CA 1
ATOM 1472 C C . ASP A 1 177 ? 25.492 40.207 8.211 1.00 16.28 174 ASP A C 1
ATOM 1473 O O . ASP A 1 177 ? 26.281 39.650 7.445 1.00 18.38 174 ASP A O 1
ATOM 1478 N N . GLY A 1 178 ? 25.564 40.104 9.522 1.00 16.27 175 GLY A N 1
ATOM 1479 C CA . GLY A 1 178 ? 26.609 39.351 10.150 1.00 15.67 175 GLY A CA 1
ATOM 1480 C C . GLY A 1 178 ? 27.887 40.098 10.369 1.00 15.36 175 GLY A C 1
ATOM 1481 O O . GLY A 1 178 ? 28.820 39.588 10.998 1.00 17.87 175 GLY A O 1
ATOM 1482 N N . GLY A 1 179 ? 27.921 41.333 9.894 1.00 15.71 176 GLY A N 1
ATOM 1483 C CA . GLY A 1 179 ? 29.138 42.148 9.993 1.00 14.13 176 GLY A CA 1
ATOM 1484 C C . GLY A 1 179 ? 29.417 42.518 11.433 1.00 13.09 176 GLY A C 1
ATOM 1485 O O . GLY A 1 179 ? 28.508 42.624 12.248 1.00 15.23 176 GLY A O 1
ATOM 1486 N N . GLN A 1 180 ? 30.697 42.738 11.754 1.00 13.21 177 GLN A N 1
ATOM 1487 C CA . GLN A 1 180 ? 31.157 43.058 13.117 1.00 13.83 177 GLN A CA 1
ATOM 1488 C C . GLN A 1 180 ? 31.486 44.560 13.198 1.00 13.13 177 GLN A C 1
ATOM 1489 O O . GLN A 1 180 ? 31.889 45.181 12.188 1.00 13.35 177 GLN A O 1
ATOM 1495 N N . VAL A 1 181 ? 31.312 45.113 14.389 1.00 11.87 178 VAL A N 1
ATOM 1496 C CA . VAL A 1 181 ? 31.589 46.513 14.676 1.00 11.25 178 VAL A CA 1
ATOM 1497 C C . VAL A 1 181 ? 32.404 46.631 15.944 1.00 11.83 178 VAL A C 1
ATOM 1498 O O . VAL A 1 181 ? 32.118 45.961 16.954 1.00 12.45 178 VAL A O 1
ATOM 1502 N N . VAL A 1 182 ? 33.408 47.511 15.915 1.00 10.31 179 VAL A N 1
ATOM 1503 C CA . VAL A 1 182 ? 34.029 48.040 17.108 1.00 10.74 179 VAL A CA 1
ATOM 1504 C C . VAL A 1 182 ? 33.660 49.511 17.230 1.00 11.28 179 VAL A C 1
ATOM 1505 O O . VAL A 1 182 ? 33.996 50.292 16.348 1.00 11.88 179 VAL A O 1
ATOM 1509 N N . ALA A 1 183 ? 32.910 49.874 18.263 1.00 12.14 180 ALA A N 1
ATOM 1510 C CA . ALA A 1 183 ? 32.497 51.236 18.477 1.00 12.18 180 ALA A CA 1
ATOM 1511 C C . ALA A 1 183 ? 33.155 51.802 19.743 1.00 12.76 180 ALA A C 1
ATOM 1512 O O . ALA A 1 183 ? 33.112 51.190 20.824 1.00 13.86 180 ALA A O 1
ATOM 1514 N N . LEU A 1 184 ? 33.729 52.986 19.616 1.00 13.17 181 LEU A N 1
ATOM 1515 C CA . LEU A 1 184 ? 34.144 53.758 20.789 1.00 12.88 181 LEU A CA 1
ATOM 1516 C C . LEU A 1 184 ? 32.929 54.417 21.384 1.00 14.12 181 LEU A C 1
ATOM 1517 O O . LEU A 1 184 ? 32.222 55.169 20.717 1.00 15.49 181 LEU A O 1
ATOM 1522 N N . VAL A 1 185 ? 32.672 54.123 22.653 1.00 14.37 182 VAL A N 1
ATOM 1523 C CA . VAL A 1 185 ? 31.547 54.698 23.374 1.00 15.25 182 VAL A CA 1
ATOM 1524 C C . VAL A 1 185 ? 32.096 55.773 24.311 1.00 15.69 182 VAL A C 1
ATOM 1525 O O . VAL A 1 185 ? 32.9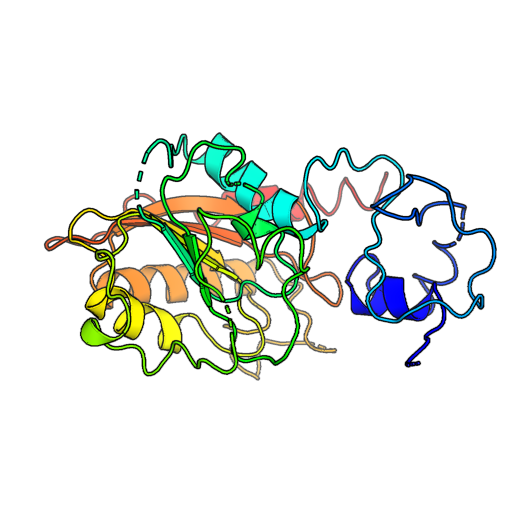08 55.480 25.190 1.00 16.83 182 VAL A O 1
ATOM 1529 N N . LYS A 1 186 ? 31.740 57.013 24.019 1.00 16.43 183 LYS A N 1
ATOM 1530 C CA . LYS A 1 186 ? 32.334 58.195 24.611 1.00 17.30 183 LYS A CA 1
ATOM 1531 C C . LYS A 1 186 ? 31.275 58.845 25.505 1.00 18.39 183 LYS A C 1
ATOM 1532 O O . LYS A 1 186 ? 30.385 59.559 25.009 1.00 18.45 183 LYS A O 1
ATOM 1538 N N . PRO A 1 187 ? 31.388 58.612 26.819 1.00 19.22 184 PRO A N 1
ATOM 1539 C CA . PRO A 1 187 ? 30.320 59.148 27.691 1.00 20.28 184 PRO A CA 1
ATOM 1540 C C . PRO A 1 187 ? 30.077 60.643 27.591 1.00 20.93 184 PRO A C 1
ATOM 1541 O O . PRO A 1 187 ? 28.941 61.086 27.727 1.00 22.16 184 PRO A O 1
ATOM 1545 N N . GLN A 1 188 ? 31.126 61.394 27.299 1.00 20.14 185 GLN A N 1
ATOM 1546 C CA . GLN A 1 188 ? 31.054 62.828 27.151 1.00 22.07 185 GLN A CA 1
ATOM 1547 C C . GLN A 1 188 ? 30.191 63.288 25.953 1.00 22.71 185 GLN A C 1
ATOM 1548 O O . GLN A 1 188 ? 29.783 64.447 25.889 1.00 24.61 185 GLN A O 1
ATOM 1554 N N . PHE A 1 189 ? 29.883 62.380 25.006 1.00 21.14 186 PHE A N 1
ATOM 1555 C CA . PHE A 1 189 ? 29.004 62.643 23.868 1.00 22.01 186 PHE A CA 1
ATOM 1556 C C . PHE A 1 189 ? 27.707 61.802 23.914 1.00 22.54 186 PHE A C 1
ATOM 1557 O O . PHE A 1 189 ? 26.920 61.835 22.965 1.00 26.22 186 PHE A O 1
ATOM 1565 N N . GLU A 1 190 ? 27.510 61.028 24.987 1.00 22.41 187 GLU A N 1
ATOM 1566 C CA . GLU A 1 190 ? 26.311 60.183 25.146 1.00 23.18 187 GLU A CA 1
ATOM 1567 C C . GLU A 1 190 ? 25.429 60.640 26.306 1.00 26.77 187 GLU A C 1
ATOM 1568 O O . GLU A 1 190 ? 24.183 60.534 26.232 1.00 28.42 187 GLU A O 1
ATOM 1574 N N . ALA A 1 191 ? 26.073 61.093 27.361 1.00 27.72 188 ALA A N 1
ATOM 1575 C CA . ALA A 1 191 ? 25.352 61.473 28.583 1.00 30.29 188 ALA A CA 1
ATOM 1576 C C . ALA A 1 191 ? 24.486 62.699 28.376 1.00 33.15 188 ALA A C 1
ATOM 1577 O O . ALA A 1 191 ? 24.778 63.582 27.562 1.00 34.70 188 ALA A O 1
ATOM 1579 N N . GLY A 1 192 ? 23.421 62.764 29.173 1.00 35.65 189 GLY A N 1
ATOM 1580 C CA . GLY A 1 192 ? 22.548 63.938 29.199 1.00 37.18 189 GLY A CA 1
ATOM 1581 C C . GLY A 1 192 ? 23.330 65.172 29.591 1.00 37.93 189 GLY A C 1
ATOM 1582 O O . GLY A 1 192 ? 24.274 65.083 30.380 1.00 37.80 189 GLY A O 1
ATOM 1583 N N . ARG A 1 193 ? 22.934 66.342 29.079 1.00 39.35 190 ARG A N 1
ATOM 1584 C CA A ARG A 1 193 ? 23.620 67.616 29.383 0.60 39.80 190 ARG A CA 1
ATOM 1585 C CA B ARG A 1 193 ? 23.720 67.538 29.387 0.40 39.39 190 ARG A CA 1
ATOM 1586 C C . ARG A 1 193 ? 23.767 67.809 30.912 1.00 40.29 190 ARG A C 1
ATOM 1587 O O . ARG A 1 193 ? 24.741 68.384 31.386 1.00 41.65 190 ARG A O 1
ATOM 1602 N N . GLU A 1 194 ? 22.775 67.322 31.685 1.00 41.45 191 GLU A N 1
ATOM 1603 C CA A GLU A 1 194 ? 22.813 67.400 33.166 0.60 41.60 191 GLU A CA 1
ATOM 1604 C CA B GLU A 1 194 ? 22.825 67.422 33.163 0.40 41.08 191 GLU A CA 1
ATOM 1605 C C . GLU A 1 194 ? 23.884 66.501 33.807 1.00 41.62 191 GLU A C 1
ATOM 1606 O O . GLU A 1 194 ? 24.345 66.764 34.928 1.00 41.54 191 GLU A O 1
ATOM 1617 N N . GLN A 1 195 ? 24.282 65.428 33.109 1.00 41.13 192 GLN A N 1
ATOM 1618 C CA . GLN A 1 195 ? 25.270 64.468 33.644 1.00 41.03 192 GLN A CA 1
ATOM 1619 C C . GLN A 1 195 ? 26.722 64.742 33.265 1.00 40.75 192 GLN A C 1
ATOM 1620 O O . GLN A 1 195 ? 27.625 63.963 33.609 1.00 41.23 192 GLN A O 1
ATOM 1626 N N . ILE A 1 196 ? 26.954 65.829 32.544 1.00 40.41 193 ILE A N 1
ATOM 1627 C CA . ILE A 1 196 ? 28.292 66.169 32.091 1.00 40.75 193 ILE A CA 1
ATOM 1628 C C . ILE A 1 196 ? 28.853 67.357 32.878 1.00 41.44 193 ILE A C 1
ATOM 1629 O O . ILE A 1 196 ? 28.251 68.436 32.879 1.00 42.78 193 ILE A O 1
ATOM 1634 N N . GLY A 1 197 ? 30.001 67.150 33.534 1.00 41.75 194 GLY A N 1
ATOM 1635 C CA . GLY A 1 197 ? 30.653 68.171 34.365 1.00 42.34 194 GLY A CA 1
ATOM 1636 C C . GLY A 1 197 ? 31.465 69.154 33.539 1.00 42.97 194 GLY A C 1
ATOM 1637 O O . GLY A 1 197 ? 31.112 69.415 32.372 1.00 44.86 194 GLY A O 1
ATOM 1638 N N . ASN A 1 199 ? 33.695 70.978 32.423 1.00 42.70 196 ASN A N 1
ATOM 1639 C CA . ASN A 1 199 ? 34.567 70.986 31.237 1.00 42.94 196 ASN A CA 1
ATOM 1640 C C . ASN A 1 199 ? 34.370 69.768 30.320 1.00 41.39 196 ASN A C 1
ATOM 1641 O O . ASN A 1 199 ? 35.345 69.256 29.763 1.00 42.65 196 ASN A O 1
ATOM 1646 N N . GLY A 1 200 ? 33.126 69.323 30.119 1.00 39.88 197 GLY A N 1
ATOM 1647 C CA . GLY A 1 200 ? 32.866 68.196 29.197 1.00 37.67 197 GLY A CA 1
ATOM 1648 C C . GLY A 1 200 ? 33.497 66.895 29.677 1.00 36.25 197 GLY A C 1
ATOM 1649 O O . GLY A 1 200 ? 34.024 66.115 28.871 1.00 34.94 197 GLY A O 1
ATOM 1650 N N . ILE A 1 201 ? 33.477 66.677 30.988 1.00 34.74 198 ILE A N 1
ATOM 1651 C CA . ILE A 1 201 ? 34.104 65.536 31.633 1.00 34.06 198 ILE A CA 1
ATOM 1652 C C . ILE A 1 201 ? 33.024 64.752 32.394 1.00 32.85 198 ILE A C 1
ATOM 1653 O O . ILE A 1 201 ? 32.255 65.343 33.186 1.00 33.66 198 ILE A O 1
ATOM 1658 N N . VAL A 1 202 ? 32.947 63.442 32.147 1.00 29.44 199 VAL A N 1
ATOM 1659 C CA . VAL A 1 202 ? 32.142 62.543 32.936 1.00 28.07 199 VAL A CA 1
ATOM 1660 C C . VAL A 1 202 ? 33.090 61.733 33.796 1.00 28.75 199 VAL A C 1
ATOM 1661 O O . VAL A 1 202 ? 33.868 60.947 33.293 1.00 28.52 199 VAL A O 1
ATOM 1665 N N . ARG A 1 203 ? 33.069 61.964 35.130 1.00 29.98 200 ARG A N 1
ATOM 1666 C CA . ARG A 1 203 ? 33.987 61.284 36.058 1.00 31.44 200 ARG A CA 1
ATOM 1667 C C . ARG A 1 203 ? 33.345 60.096 36.797 1.00 31.02 200 ARG A C 1
ATOM 1668 O O . ARG A 1 203 ? 34.027 59.157 37.226 1.00 32.15 200 ARG A O 1
ATOM 1676 N N . GLU A 1 204 ? 32.026 60.105 36.881 1.00 31.32 201 GLU A N 1
ATOM 1677 C CA A GLU A 1 204 ? 31.337 59.202 37.799 0.50 31.52 201 GLU A CA 1
ATOM 1678 C CA B GLU A 1 204 ? 31.272 59.224 37.780 0.50 31.80 201 GLU A CA 1
ATOM 1679 C C . GLU A 1 204 ? 31.071 57.831 37.191 1.00 31.33 201 GLU A C 1
ATOM 1680 O O . GLU A 1 204 ? 30.456 57.711 36.123 1.00 30.37 201 GLU A O 1
ATOM 1691 N N . SER A 1 205 ? 31.533 56.804 37.896 1.00 30.60 202 SER A N 1
ATOM 1692 C CA . SER A 1 205 ? 31.263 55.430 37.496 1.00 30.79 202 SER A CA 1
ATOM 1693 C C . SER A 1 205 ? 29.743 55.157 37.287 1.00 30.45 202 SER A C 1
ATOM 1694 O O . SER A 1 205 ? 29.358 54.456 36.341 1.00 27.94 202 SER A O 1
ATOM 1697 N N . SER A 1 206 ? 28.857 55.755 38.098 1.00 30.51 203 SER A N 1
ATOM 1698 C CA . SER A 1 206 ? 27.423 55.569 37.915 1.00 31.20 203 SER A CA 1
ATOM 1699 C C . SER A 1 206 ? 26.893 56.085 36.568 1.00 30.52 203 SER A C 1
ATOM 1700 O O . SER A 1 206 ? 26.054 55.427 35.952 1.00 30.73 203 SER A O 1
ATOM 1703 N N . ILE A 1 207 ? 27.419 57.223 36.089 1.00 29.09 204 ILE A N 1
ATOM 1704 C CA . ILE A 1 207 ? 27.029 57.782 34.808 1.00 28.34 204 ILE A CA 1
ATOM 1705 C C . ILE A 1 207 ? 27.650 56.936 33.677 1.00 25.93 204 ILE A C 1
ATOM 1706 O O . ILE A 1 207 ? 26.967 56.682 32.690 1.00 25.95 204 ILE A O 1
ATOM 1711 N N . HIS A 1 208 ? 28.877 56.460 33.855 1.00 24.61 205 HIS A N 1
ATOM 1712 C CA . HIS A 1 208 ? 29.450 55.506 32.869 1.00 22.94 205 HIS A CA 1
ATOM 1713 C C . HIS A 1 208 ? 28.590 54.250 32.672 1.00 23.83 205 HIS A C 1
ATOM 1714 O O . HIS A 1 208 ? 28.340 53.806 31.531 1.00 24.09 205 HIS A O 1
ATOM 1721 N N . GLU A 1 209 ? 28.084 53.710 33.774 1.00 24.95 206 GLU A N 1
ATOM 1722 C CA . GLU A 1 209 ? 27.221 52.531 33.719 1.00 25.02 206 GLU A CA 1
ATOM 1723 C C . GLU A 1 209 ? 25.931 52.856 32.983 1.00 25.58 206 GLU A C 1
ATOM 1724 O O . GLU A 1 209 ? 25.480 52.079 32.121 1.00 25.49 206 GLU A O 1
ATOM 1730 N N . LYS A 1 210 ? 25.320 54.008 33.283 1.00 26.09 207 LYS A N 1
ATOM 1731 C CA . LYS A 1 210 ? 24.070 54.394 32.656 1.00 27.21 207 LYS A CA 1
ATOM 1732 C C . LYS A 1 21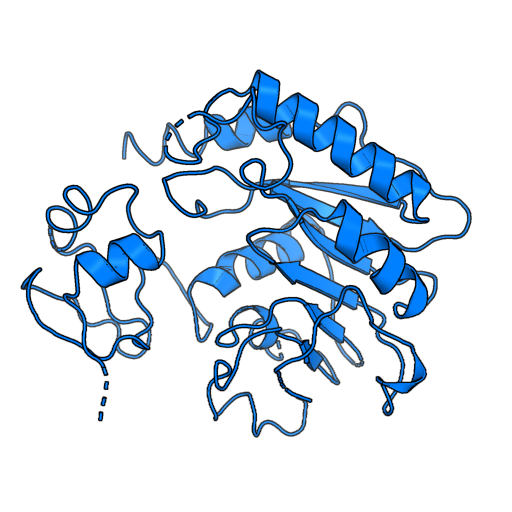0 ? 24.255 54.627 31.160 1.00 25.49 207 LYS A C 1
ATOM 1733 O O . LYS A 1 210 ? 23.410 54.249 30.355 1.00 25.17 207 LYS A O 1
ATOM 1739 N N . VAL A 1 211 ? 25.379 55.235 30.793 1.00 23.66 208 VAL A N 1
ATOM 1740 C CA . VAL A 1 211 ? 25.689 55.418 29.373 1.00 23.28 208 VAL A CA 1
ATOM 1741 C C . VAL A 1 211 ? 25.780 54.054 28.688 1.00 21.55 208 VAL A C 1
ATOM 1742 O O . VAL A 1 211 ? 25.212 53.869 27.601 1.00 22.11 208 VAL A O 1
ATOM 1746 N N . LEU A 1 212 ? 26.505 53.110 29.280 1.00 20.06 209 LEU A N 1
ATOM 1747 C CA . LEU A 1 212 ? 26.650 51.798 28.630 1.00 20.08 209 LEU A CA 1
ATOM 1748 C C . LEU A 1 212 ? 25.308 51.071 28.543 1.00 20.87 209 LEU A C 1
ATOM 1749 O O . LEU A 1 212 ? 25.011 50.425 27.521 1.00 20.42 209 LEU A O 1
ATOM 1754 N N . GLU A 1 213 ? 24.467 51.209 29.575 1.00 21.97 210 GLU A N 1
ATOM 1755 C CA . GLU A 1 213 ? 23.109 50.617 29.472 1.00 22.81 210 GLU A CA 1
ATOM 1756 C C . GLU A 1 213 ? 22.313 51.200 28.319 1.00 22.44 210 GLU A C 1
ATOM 1757 O O . GLU A 1 213 ? 21.629 50.477 27.581 1.00 23.37 210 GLU A O 1
ATOM 1763 N N . THR A 1 214 ? 22.364 52.526 28.173 1.00 21.67 211 THR A N 1
ATOM 1764 C CA . THR A 1 214 ? 21.629 53.233 27.172 1.00 21.86 211 THR A CA 1
ATOM 1765 C C . THR A 1 214 ? 22.119 52.855 25.767 1.00 20.75 211 THR A C 1
ATOM 1766 O O . THR A 1 214 ? 21.326 52.538 24.884 1.00 20.92 211 THR A O 1
ATOM 1770 N N . VAL A 1 215 ? 23.439 52.902 25.583 1.00 19.75 212 VAL A N 1
ATOM 1771 C CA . VAL A 1 215 ? 24.015 52.576 24.279 1.00 18.62 212 VAL A CA 1
ATOM 1772 C C . VAL A 1 215 ? 23.776 51.137 23.841 1.00 18.20 212 VAL A C 1
ATOM 1773 O O . VAL A 1 215 ? 23.431 50.865 22.683 1.00 17.97 212 VAL A O 1
ATOM 1777 N N . THR A 1 216 ? 24.001 50.188 24.754 1.00 18.90 213 THR A N 1
ATOM 1778 C CA . THR A 1 216 ? 23.766 48.812 24.426 1.00 19.99 213 THR A CA 1
ATOM 1779 C C . THR A 1 216 ? 22.278 48.582 24.053 1.00 19.62 213 THR A C 1
ATOM 1780 O O . THR A 1 216 ? 21.975 47.807 23.143 1.00 21.39 213 THR A O 1
ATOM 1784 N N . ALA A 1 217 ? 21.343 49.243 24.742 1.00 21.19 214 ALA A N 1
ATOM 1785 C CA . ALA A 1 217 ? 19.959 49.119 24.425 1.00 21.45 214 ALA A CA 1
ATOM 1786 C C . ALA A 1 217 ? 19.604 49.645 23.067 1.00 21.25 214 ALA A C 1
ATOM 1787 O O . ALA A 1 217 ? 18.877 48.965 22.323 1.00 21.51 214 ALA A O 1
ATOM 1789 N N . PHE A 1 218 ? 20.152 50.813 22.671 1.00 19.92 215 PHE A N 1
ATOM 1790 C CA . PHE A 1 218 ? 19.797 51.324 21.369 1.00 19.38 215 PHE A CA 1
ATOM 1791 C C . PHE A 1 218 ? 20.512 50.560 20.257 1.00 18.24 215 PHE A C 1
ATOM 1792 O O . PHE A 1 218 ? 19.988 50.456 19.166 1.00 18.56 215 PHE A O 1
ATOM 1800 N N . ALA A 1 219 ? 21.690 50.010 20.540 1.00 18.04 216 ALA A N 1
ATOM 1801 C CA . ALA A 1 219 ? 22.362 49.150 19.572 1.00 16.29 216 ALA A CA 1
ATOM 1802 C C . ALA A 1 219 ? 21.433 47.994 19.181 1.00 16.97 216 ALA A C 1
ATOM 1803 O O . ALA A 1 219 ? 21.247 47.708 18.011 1.00 17.18 216 ALA A O 1
ATOM 1805 N N . VAL A 1 220 ? 20.812 47.368 20.190 1.00 18.70 217 VAL A N 1
ATOM 1806 C CA . VAL A 1 220 ? 19.877 46.277 19.908 1.00 19.92 217 VAL A CA 1
ATOM 1807 C C . VAL A 1 220 ? 18.645 46.773 19.123 1.00 19.90 217 VAL A C 1
ATOM 1808 O O . VAL A 1 220 ? 18.220 46.156 18.191 1.00 20.94 217 VAL A O 1
ATOM 1812 N N . ASP A 1 221 ? 18.110 47.929 19.478 1.00 19.85 218 ASP A N 1
ATOM 1813 C CA . ASP A 1 221 ? 17.015 48.543 18.730 1.00 21.57 218 ASP A CA 1
ATOM 1814 C C . ASP A 1 221 ? 17.326 48.719 17.261 1.00 20.54 218 ASP A C 1
ATOM 1815 O O . ASP A 1 221 ? 16.443 48.629 16.416 1.00 22.97 218 ASP A O 1
ATOM 1820 N N . TYR A 1 222 ? 18.583 49.051 16.939 1.00 18.80 219 TYR A N 1
ATOM 1821 C CA . TYR A 1 222 ? 18.971 49.339 15.583 1.00 18.55 219 TYR A CA 1
ATOM 1822 C C . TYR A 1 222 ? 19.488 48.116 14.816 1.00 17.78 219 TYR A C 1
ATOM 18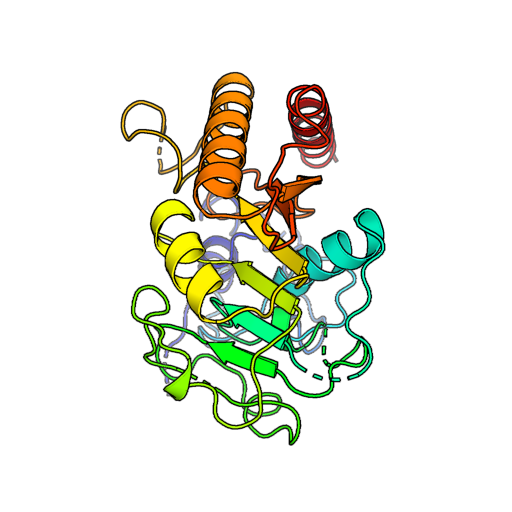23 O O . TYR A 1 222 ? 19.891 48.235 13.667 1.00 19.73 219 TYR A O 1
ATOM 1832 N N . GLY A 1 223 ? 19.367 46.935 15.424 1.00 17.13 220 GLY A N 1
ATOM 1833 C CA . GLY A 1 223 ? 19.651 45.710 14.746 1.00 17.46 220 GLY A CA 1
ATOM 1834 C C . GLY A 1 223 ? 21.023 45.128 14.985 1.00 15.63 220 GLY A C 1
ATOM 1835 O O . GLY A 1 223 ? 21.483 44.308 14.184 1.00 16.44 220 GLY A O 1
ATOM 1836 N N . PHE A 1 224 ? 21.628 45.480 16.121 1.00 15.00 221 PHE A N 1
ATOM 1837 C CA . PHE A 1 224 ? 22.952 44.984 16.484 1.00 15.10 221 PHE A CA 1
ATOM 1838 C C . PHE A 1 224 ? 22.914 44.228 17.798 1.00 15.54 221 PHE A C 1
ATOM 1839 O O . PHE A 1 224 ? 22.462 44.773 18.813 1.00 18.81 221 PHE A O 1
ATOM 1847 N N . SER A 1 225 ? 23.436 42.996 17.792 1.00 16.20 222 SER A N 1
ATOM 1848 C CA . SER A 1 225 ? 23.762 42.350 19.044 1.00 16.54 222 SER A CA 1
ATOM 1849 C C . SER A 1 225 ? 24.991 42.973 19.691 1.00 16.79 222 SER A C 1
ATOM 1850 O O . SER A 1 225 ? 25.901 43.463 18.992 1.00 16.82 222 SER A O 1
ATOM 1853 N N . VAL A 1 226 ? 24.993 43.003 21.018 1.00 16.79 223 VAL A N 1
ATOM 1854 C CA . VAL A 1 226 ? 26.192 43.411 21.786 1.00 17.41 223 VAL A CA 1
ATOM 1855 C C . VAL A 1 226 ? 26.933 42.130 22.173 1.00 17.09 223 VAL A C 1
ATOM 1856 O O . VAL A 1 226 ? 26.426 41.320 22.962 1.00 17.73 223 VAL A O 1
ATOM 1860 N N . LYS A 1 227 ? 28.108 41.909 21.606 1.00 16.66 224 LYS A N 1
ATOM 1861 C CA . LYS A 1 227 ? 28.866 40.693 21.790 1.00 18.00 224 LYS A CA 1
ATOM 1862 C C . LYS A 1 227 ? 29.949 40.818 22.839 1.00 17.86 224 LYS A C 1
ATOM 1863 O O . LYS A 1 227 ? 30.417 39.806 23.369 1.00 20.77 224 LYS A O 1
ATOM 1869 N N . GLY A 1 228 ? 30.345 42.035 23.160 1.00 17.11 225 GLY A N 1
ATOM 1870 C CA . GLY A 1 228 ? 31.372 42.279 24.138 1.00 17.37 225 GLY A CA 1
ATOM 1871 C C . GLY A 1 228 ? 31.514 43.736 24.488 1.00 16.95 225 GLY A C 1
ATOM 1872 O O . GLY A 1 228 ? 31.155 44.626 23.679 1.00 16.32 225 GLY A O 1
ATOM 1873 N N . LEU A 1 229 ? 32.129 43.957 25.655 1.00 17.68 226 LEU A N 1
ATOM 1874 C CA . LEU A 1 229 ? 32.407 45.272 26.166 1.00 17.66 226 LEU A CA 1
ATOM 1875 C C . LEU A 1 229 ? 33.799 45.228 26.800 1.00 18.31 226 LEU A C 1
ATOM 1876 O O . LEU A 1 229 ? 34.192 44.216 27.425 1.00 19.77 226 LEU A O 1
ATOM 1881 N N . ASP A 1 230 ? 34.535 46.327 26.639 1.00 17.28 227 ASP A N 1
ATOM 1882 C CA . ASP A 1 230 ? 35.796 46.527 27.285 1.00 16.73 227 ASP A CA 1
ATOM 1883 C C . ASP A 1 230 ? 36.003 48.037 27.427 1.00 16.39 227 ASP A C 1
ATOM 1884 O O . ASP A 1 230 ? 35.074 48.837 27.205 1.00 16.58 227 ASP A O 1
ATOM 1889 N N . PHE A 1 231 ? 37.179 48.447 27.863 1.00 18.39 228 PHE A N 1
ATOM 1890 C CA . PHE A 1 231 ? 37.481 49.880 27.973 1.00 18.25 228 PHE A CA 1
ATOM 1891 C C . PHE A 1 231 ? 38.680 50.241 27.096 1.00 17.13 228 PHE A C 1
ATOM 1892 O O . PHE A 1 231 ? 39.570 49.436 26.823 1.00 17.32 228 PHE A O 1
ATOM 1900 N N . SER A 1 232 ? 38.632 51.467 26.603 1.00 16.29 229 SER A N 1
ATOM 1901 C CA . SER A 1 232 ? 39.699 51.937 25.762 1.00 16.74 229 SER A CA 1
ATOM 1902 C C . SER A 1 232 ? 40.986 52.141 26.553 1.00 17.11 229 SER A C 1
ATOM 1903 O O . SER A 1 232 ? 40.919 52.580 27.693 1.00 19.43 229 SER A O 1
ATOM 1906 N N . PRO A 1 233 ? 42.153 51.862 25.946 1.00 16.98 230 PRO A N 1
ATOM 1907 C CA . PRO A 1 233 ? 43.411 51.871 26.711 1.00 17.73 230 PRO A CA 1
ATOM 1908 C C . PRO A 1 233 ? 43.951 53.262 26.992 1.00 18.92 230 PRO A C 1
ATOM 1909 O O . PRO A 1 233 ? 44.852 53.413 27.861 1.00 21.60 230 PRO A O 1
ATOM 1913 N N . ILE A 1 234 ? 43.430 54.266 26.310 1.00 18.38 231 ILE A N 1
ATOM 1914 C CA . ILE A 1 234 ? 43.813 55.637 26.528 1.00 19.38 231 ILE A CA 1
ATOM 1915 C C . ILE A 1 234 ? 42.606 56.497 26.755 1.00 19.75 231 ILE A C 1
ATOM 1916 O O . ILE A 1 234 ? 41.495 56.154 26.330 1.00 20.05 231 ILE A O 1
ATOM 1921 N N . GLN A 1 235 ? 42.803 57.639 27.414 1.00 21.65 232 GLN A N 1
ATOM 1922 C CA . GLN A 1 235 ? 41.677 58.503 27.662 1.00 21.80 232 GLN A CA 1
ATOM 1923 C C . GLN A 1 235 ? 41.313 59.359 26.465 1.00 21.06 232 GLN A C 1
ATOM 1924 O O . GLN A 1 235 ? 42.138 59.562 25.576 1.00 21.67 232 GLN A O 1
ATOM 1930 N N . GLY A 1 236 ? 40.069 59.797 26.396 1.00 21.17 233 GLY A N 1
ATOM 1931 C CA . GLY A 1 236 ? 39.630 60.784 25.439 1.00 22.16 233 GLY A CA 1
ATOM 1932 C C . GLY A 1 236 ? 40.070 62.136 25.923 1.00 23.67 233 GLY A C 1
ATOM 1933 O O . GLY A 1 236 ? 40.889 62.268 26.870 1.00 24.41 233 GLY A O 1
ATOM 1934 N N . GLY A 1 237 ? 39.488 63.146 25.323 1.00 23.78 234 GLY A N 1
ATOM 1935 C CA . GLY A 1 237 ? 39.791 64.514 25.728 1.00 24.44 234 GLY A CA 1
ATOM 1936 C C . GLY A 1 237 ? 39.396 64.778 27.163 1.00 25.13 234 GLY A C 1
ATOM 1937 O O . GLY A 1 237 ? 38.461 64.158 27.693 1.00 25.19 234 GLY A O 1
ATOM 1938 N N . HIS A 1 238 ? 40.123 65.673 27.811 1.00 24.95 235 HIS A N 1
ATOM 1939 C CA . HIS A 1 238 ? 39.790 66.109 29.172 1.00 25.75 235 HIS A CA 1
ATOM 1940 C C . HIS A 1 238 ? 39.719 64.966 30.205 1.00 26.16 235 HIS A C 1
ATOM 1941 O O . HIS A 1 238 ? 38.992 65.050 31.218 1.00 27.50 235 HIS A O 1
ATOM 1948 N N . GLY A 1 239 ? 40.509 63.915 29.968 1.00 24.45 236 GLY A N 1
ATOM 1949 C CA . GLY A 1 239 ? 40.628 62.788 30.872 1.00 24.18 236 GLY A CA 1
ATOM 1950 C C . GLY A 1 239 ? 39.464 61.812 30.856 1.00 22.98 236 GLY A C 1
ATOM 1951 O O . GLY A 1 239 ? 39.350 60.965 31.755 1.00 25.33 236 GLY A O 1
ATOM 1952 N N . ASN A 1 240 ? 38.589 61.922 29.867 1.00 21.64 237 ASN A N 1
ATOM 1953 C CA . ASN A 1 240 ? 37.432 61.039 29.810 1.00 20.39 237 ASN A CA 1
ATOM 1954 C C . ASN A 1 240 ? 37.810 59.585 29.552 1.00 19.77 237 ASN A C 1
ATOM 1955 O O . ASN A 1 240 ? 38.447 59.251 28.529 1.00 19.06 237 ASN A O 1
ATOM 1960 N N . ILE A 1 241 ? 37.294 58.694 30.394 1.00 19.44 238 ILE A N 1
ATOM 1961 C CA . ILE A 1 241 ? 37.382 57.274 30.119 1.00 18.94 238 ILE A CA 1
ATOM 1962 C C . ILE A 1 241 ? 36.385 56.976 29.017 1.00 18.54 238 ILE A C 1
ATOM 1963 O O . ILE A 1 241 ? 35.298 57.547 29.000 1.00 18.24 238 ILE A O 1
ATOM 1968 N N . GLU A 1 242 ? 36.813 56.163 28.053 1.00 17.40 239 GLU A N 1
ATOM 1969 C CA . GLU A 1 242 ? 35.981 55.724 26.934 1.00 16.11 239 GLU A CA 1
ATOM 1970 C C . GLU A 1 242 ? 35.939 54.207 26.927 1.00 14.77 239 GLU A C 1
ATOM 1971 O O . GLU A 1 242 ? 36.841 53.517 27.424 1.00 16.86 239 GLU A O 1
ATOM 1977 N N . PHE A 1 243 ? 34.893 53.676 26.312 1.00 15.36 240 PHE A N 1
ATOM 1978 C CA . PHE A 1 243 ? 34.661 52.261 26.281 1.00 14.82 240 PHE A CA 1
ATOM 1979 C C . PHE A 1 243 ? 34.680 51.700 24.866 1.00 13.93 240 PHE A C 1
ATOM 1980 O O . PHE A 1 243 ? 34.565 52.445 23.885 1.00 14.31 240 PHE A O 1
ATOM 1988 N N . LEU A 1 244 ? 34.861 50.396 24.786 1.00 13.85 241 LEU A N 1
ATOM 1989 C CA . LEU A 1 244 ? 34.852 49.647 23.537 1.00 14.10 241 LEU A CA 1
ATOM 1990 C C . LEU A 1 244 ? 33.648 48.727 23.517 1.00 15.20 241 LEU A C 1
ATOM 1991 O O . LEU A 1 244 ? 33.465 47.908 24.460 1.00 16.94 241 LEU A O 1
ATOM 1996 N N . ALA A 1 245 ? 32.854 48.793 22.444 1.00 14.17 242 ALA A N 1
ATOM 1997 C CA . ALA A 1 245 ? 31.728 47.906 22.265 1.00 13.68 242 ALA A CA 1
ATOM 1998 C C . ALA A 1 245 ? 31.926 47.104 21.003 1.00 13.12 242 ALA A C 1
ATOM 1999 O O . ALA A 1 245 ? 32.191 47.654 19.954 1.00 14.86 242 ALA A O 1
ATOM 2001 N N . HIS A 1 246 ? 31.752 45.798 21.109 1.00 13.78 243 HIS A N 1
ATOM 2002 C CA . HIS A 1 246 ? 31.784 44.886 20.006 1.00 13.01 243 HIS A CA 1
ATOM 2003 C C . HIS A 1 246 ? 30.357 44.526 19.677 1.00 12.89 243 HIS A C 1
ATOM 2004 O O . HIS A 1 246 ? 29.637 43.947 20.522 1.00 14.61 243 HIS A O 1
ATOM 2011 N N . LEU A 1 247 ? 29.937 44.909 18.474 1.00 12.72 244 LEU A N 1
ATOM 2012 C CA . LEU A 1 247 ? 28.588 44.660 17.988 1.00 13.03 244 LEU A CA 1
ATOM 2013 C C . LEU A 1 247 ? 28.585 43.747 16.788 1.00 13.15 244 LEU A C 1
ATOM 2014 O O . LEU A 1 247 ? 29.578 43.608 16.092 1.00 13.50 244 LEU A O 1
ATOM 2019 N N . GLU A 1 248 ? 27.441 43.110 16.525 1.00 14.11 245 GLU A N 1
ATOM 2020 C CA . GLU A 1 248 ? 27.265 42.324 15.309 1.00 14.20 245 GLU A CA 1
ATOM 2021 C C . GLU A 1 248 ? 25.913 42.619 14.699 1.00 14.84 245 GLU A C 1
ATOM 2022 O O . GLU A 1 248 ? 24.906 42.568 15.405 1.00 16.13 245 GLU A O 1
ATOM 2028 N N . LYS A 1 249 ? 25.866 42.914 13.401 1.00 14.54 246 LYS A N 1
ATOM 2029 C CA A LYS A 1 249 ? 24.590 43.115 12.738 0.60 14.84 246 LYS A CA 1
ATOM 2030 C CA B LYS A 1 249 ? 24.593 43.117 12.709 0.40 14.63 246 LYS A CA 1
ATOM 2031 C C . LYS A 1 249 ? 23.865 41.786 12.552 1.00 15.54 246 LYS A C 1
ATOM 2032 O O . LYS A 1 249 ? 24.419 40.846 11.995 1.00 16.60 246 LYS A O 1
ATOM 2043 N N . THR A 1 250 ? 22.619 41.744 13.006 1.00 17.56 247 THR A N 1
ATOM 2044 C CA . THR A 1 250 ? 21.869 40.484 12.981 1.00 19.71 247 THR A CA 1
ATOM 2045 C C . THR A 1 250 ? 20.389 40.740 12.958 1.00 22.77 247 THR A C 1
ATOM 2046 O O . THR A 1 250 ? 19.922 41.777 13.410 1.00 22.17 247 THR A O 1
ATOM 2050 N N . ASP A 1 251 ? 19.667 39.763 12.416 1.00 25.10 248 ASP A N 1
ATOM 2051 C CA A ASP A 1 251 ? 18.213 39.837 12.418 0.60 26.91 248 ASP A CA 1
ATOM 2052 C CA B ASP A 1 251 ? 18.209 39.807 12.420 0.40 26.53 248 ASP A CA 1
ATOM 2053 C C . ASP A 1 251 ? 17.617 39.505 13.787 1.00 27.31 248 ASP A C 1
ATOM 2054 O O . ASP A 1 251 ? 16.442 39.769 14.012 1.00 30.82 248 ASP A O 1
ATOM 2063 N N . SER A 1 252 ? 18.395 38.943 14.695 1.00 26.98 249 SER A N 1
ATOM 2064 C CA . SER A 1 252 ? 17.914 38.638 16.035 1.00 28.01 249 SER A CA 1
ATOM 2065 C C . SER A 1 252 ? 18.767 39.257 17.136 1.00 25.64 249 SER A C 1
ATOM 2066 O O . SER A 1 252 ? 19.475 38.572 17.826 1.00 27.36 249 SER A O 1
ATOM 2069 N N . PRO A 1 253 ? 18.754 40.599 17.242 1.00 23.67 250 PRO A N 1
ATOM 2070 C CA . PRO A 1 253 ? 19.731 41.214 18.112 1.00 22.45 250 PRO A CA 1
ATOM 2071 C C . PRO A 1 253 ? 19.419 41.036 19.579 1.00 22.61 250 PRO A C 1
ATOM 2072 O O . PRO A 1 253 ? 18.228 41.013 20.016 1.00 23.18 250 PRO A O 1
ATOM 2076 N N . GLN A 1 254 ? 20.488 40.819 20.320 1.00 23.13 251 GLN A N 1
ATOM 2077 C CA . GLN A 1 254 ? 20.430 40.812 21.767 1.00 24.18 251 GLN A CA 1
ATOM 2078 C C . GLN A 1 254 ? 21.703 41.289 22.417 1.00 22.70 251 GLN A C 1
ATOM 2079 O O . GLN A 1 254 ? 22.755 41.369 21.797 1.00 21.24 251 GLN A O 1
ATOM 2085 N N . ASN A 1 255 ? 21.590 41.587 23.693 1.00 22.72 252 ASN A N 1
ATOM 2086 C CA . ASN A 1 255 ? 22.702 41.934 24.501 1.00 22.29 252 ASN A CA 1
ATOM 2087 C C . ASN A 1 255 ? 23.247 40.685 25.185 1.00 23.04 252 ASN A C 1
ATOM 2088 O O . ASN A 1 255 ? 22.595 40.124 26.102 1.00 24.31 252 ASN A O 1
ATOM 2093 N N . ASP A 1 256 ? 24.394 40.211 24.721 1.00 22.68 253 ASP A N 1
ATOM 2094 C CA . ASP A 1 256 ? 24.979 38.989 25.236 1.00 24.11 253 ASP A CA 1
ATOM 2095 C C . ASP A 1 256 ? 25.593 39.193 26.614 1.00 26.46 253 ASP A C 1
ATOM 2096 O O . ASP A 1 256 ? 25.850 38.178 27.295 1.00 29.35 253 ASP A O 1
ATOM 2101 N N . VAL A 1 257 ? 25.875 40.428 27.013 1.00 26.90 254 VAL A N 1
ATOM 2102 C CA . VAL A 1 257 ? 26.688 40.732 28.207 1.00 28.32 254 VAL A CA 1
ATOM 2103 C C . VAL A 1 257 ? 26.034 41.819 29.128 1.00 30.48 254 VAL A C 1
ATOM 2104 O O . VAL A 1 257 ? 26.684 42.753 29.594 1.00 29.04 254 VAL A O 1
ATOM 2108 N N . PRO A 1 258 ? 24.728 41.695 29.412 1.00 34.91 255 PRO A N 1
ATOM 2109 C CA . PRO A 1 258 ? 24.027 42.735 30.207 1.00 37.53 255 PRO A CA 1
ATOM 2110 C C . PRO A 1 258 ? 24.666 42.953 31.604 1.00 38.51 255 PRO A C 1
ATOM 2111 O O . PRO A 1 258 ? 25.006 44.112 32.037 1.00 40.29 255 PRO A O 1
ATOM 2115 N N . THR A 1 259 ? 24.987 41.842 32.243 1.00 37.90 256 THR A N 1
ATOM 2116 C CA . THR A 1 259 ? 25.523 41.900 33.577 1.00 37.01 256 THR A CA 1
ATOM 2117 C C . THR A 1 259 ? 26.997 42.282 33.645 1.00 35.40 256 THR A C 1
ATOM 2118 O O . THR A 1 259 ? 27.535 42.288 34.723 1.00 36.20 256 THR A O 1
ATOM 2122 N N . SER A 1 260 ? 27.642 42.662 32.523 1.00 32.66 257 SER A N 1
ATOM 2123 C CA A SER A 1 260 ? 29.085 42.927 32.490 0.60 31.98 257 SER A CA 1
ATOM 2124 C CA B SER A 1 260 ? 29.082 42.916 32.520 0.40 31.85 257 SER A CA 1
ATOM 2125 C C . SER A 1 260 ? 29.438 44.407 32.671 1.00 30.61 257 SER A C 1
ATOM 2126 O O . SER A 1 260 ? 30.611 44.758 32.852 1.00 30.32 257 SER A O 1
ATOM 2131 N N . ILE A 1 261 ? 28.438 45.273 32.585 1.00 28.85 258 ILE A N 1
ATOM 2132 C CA . ILE A 1 261 ? 28.693 46.720 32.549 1.00 27.67 258 ILE A CA 1
ATOM 2133 C C . ILE A 1 261 ? 29.364 47.189 33.822 1.00 27.47 258 ILE A C 1
ATOM 2134 O O . ILE A 1 261 ? 30.354 47.905 33.784 1.00 26.33 258 ILE A O 1
ATOM 2139 N N . LYS A 1 262 ? 28.867 46.782 34.996 1.00 27.63 259 LYS A N 1
ATOM 2140 C CA A LYS A 1 262 ? 29.448 47.290 36.224 0.60 28.10 259 LYS A CA 1
ATOM 2141 C CA B LYS A 1 262 ? 29.455 47.299 36.229 0.40 27.87 259 LYS A CA 1
ATOM 2142 C C . LYS A 1 262 ? 30.918 46.896 36.327 1.00 27.32 259 LYS A C 1
ATOM 2143 O O . LYS A 1 262 ? 31.762 47.703 36.748 1.00 27.10 259 LYS A O 1
ATOM 2154 N N . GLU A 1 263 ? 31.245 45.668 35.932 1.00 27.32 260 GLU A N 1
ATOM 2155 C CA . GLU A 1 263 ? 32.605 45.207 36.015 1.00 28.65 260 GLU A CA 1
ATOM 2156 C C . GLU A 1 263 ? 33.528 45.941 35.048 1.00 27.33 260 GLU A C 1
ATOM 2157 O O . GLU A 1 263 ? 34.632 46.291 35.425 1.00 27.79 260 GLU A O 1
ATOM 2163 N N . VAL A 1 264 ? 33.089 46.127 33.799 1.00 25.58 261 VAL A N 1
ATOM 2164 C CA . VAL A 1 264 ? 33.947 46.838 32.852 1.00 24.13 261 VAL A CA 1
ATOM 2165 C C . VAL A 1 264 ? 34.221 48.269 33.331 1.00 23.35 261 VAL A C 1
ATOM 2166 O O . VAL A 1 264 ? 35.342 48.770 33.224 1.00 23.47 261 VAL A O 1
ATOM 2170 N N . VAL A 1 265 ? 33.224 48.933 33.881 1.00 23.66 262 VAL A N 1
ATOM 2171 C CA . VAL A 1 265 ? 33.391 50.297 34.370 1.00 24.80 262 VAL A CA 1
ATOM 2172 C C . VAL A 1 265 ? 34.348 50.267 35.574 1.00 25.06 262 VAL A C 1
ATOM 2173 O O . VAL A 1 265 ? 35.301 51.058 35.646 1.00 25.00 262 VAL A O 1
ATOM 2177 N N . ALA A 1 266 ? 34.169 49.294 36.472 1.00 25.96 263 ALA A N 1
ATOM 2178 C CA . ALA A 1 266 ? 35.110 49.156 37.570 1.00 26.97 263 ALA A CA 1
ATOM 2179 C C . ALA A 1 266 ? 36.574 48.919 37.158 1.00 27.56 263 ALA A C 1
ATOM 2180 O O . ALA A 1 266 ? 37.502 49.557 37.715 1.00 28.14 263 ALA A O 1
ATOM 2182 N N . GLN A 1 267 ? 36.798 48.044 36.173 1.00 27.05 264 GLN A N 1
ATOM 2183 C CA . GLN A 1 267 ? 38.138 47.786 35.701 1.00 27.96 264 GLN A CA 1
ATOM 2184 C C . GLN A 1 267 ? 38.694 49.039 35.090 1.00 26.60 264 GLN A C 1
ATOM 2185 O O . GLN A 1 267 ? 39.857 49.323 35.257 1.00 26.31 264 GLN A O 1
ATOM 2191 N N . ALA A 1 268 ? 37.893 49.766 34.326 1.00 25.72 265 ALA A N 1
ATOM 2192 C CA . ALA A 1 268 ? 38.411 50.993 33.694 1.00 25.83 265 ALA A CA 1
ATOM 2193 C C . ALA A 1 268 ? 38.903 51.992 34.736 1.00 26.41 265 ALA A C 1
ATOM 2194 O O . ALA A 1 268 ? 39.999 52.526 34.620 1.00 25.56 265 ALA A O 1
ATOM 2196 N N . HIS A 1 269 ? 38.072 52.230 35.761 1.00 27.08 266 HIS A N 1
ATOM 2197 C CA . HIS A 1 269 ? 38.417 53.216 36.797 1.00 28.42 266 HIS A CA 1
ATOM 2198 C C . HIS A 1 269 ? 39.646 52.748 37.569 1.00 29.86 266 HIS A C 1
ATOM 2199 O O . HIS A 1 269 ?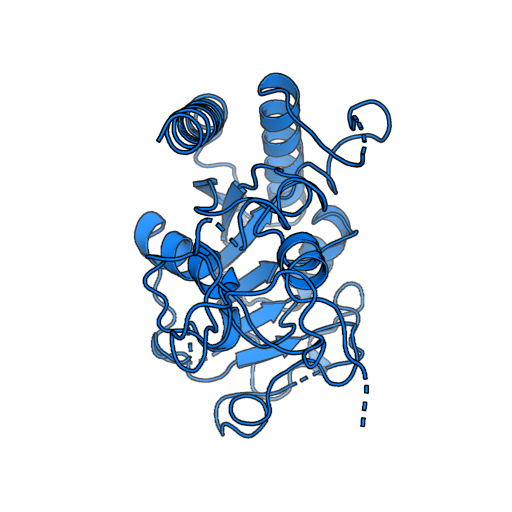 40.525 53.568 37.894 1.00 30.16 266 HIS A O 1
ATOM 2206 N N . LYS A 1 270 ? 39.765 51.443 37.821 1.00 31.37 267 LYS A N 1
ATOM 2207 C CA . LYS A 1 270 ? 40.961 50.923 38.474 1.00 32.78 267 LYS A CA 1
ATOM 2208 C C . LYS A 1 270 ? 42.227 51.191 37.665 1.00 32.90 267 LYS A C 1
ATOM 2209 O O . LYS A 1 270 ? 43.242 51.676 38.213 1.00 32.65 267 LYS A O 1
ATOM 2215 N N . GLU A 1 271 ? 42.162 50.939 36.350 1.00 32.36 268 GLU A N 1
ATOM 2216 C CA A GLU A 1 271 ? 43.336 51.072 35.499 0.60 32.35 268 GLU A CA 1
ATOM 2217 C CA B GLU A 1 271 ? 43.291 51.084 35.444 0.40 32.43 268 GLU A CA 1
ATOM 2218 C C . GLU A 1 271 ? 43.749 52.525 35.401 1.00 32.04 268 GLU A C 1
ATOM 2219 O O . GLU A 1 271 ? 44.946 52.819 35.416 1.00 33.44 268 GLU A O 1
ATOM 2230 N N . PHE A 1 272 ? 42.790 53.431 35.333 1.00 32.14 269 PHE A N 1
ATOM 2231 C CA . PHE A 1 272 ? 43.138 54.821 35.196 1.00 32.95 269 PHE A CA 1
ATOM 2232 C C . PHE A 1 272 ? 43.574 55.444 36.526 1.00 35.16 269 PHE A C 1
ATOM 2233 O O . PHE A 1 272 ? 44.451 56.286 36.497 1.00 36.97 269 PHE A O 1
ATOM 2241 N N . LYS A 1 273 ? 43.048 54.952 37.639 1.00 36.71 270 LYS A N 1
ATOM 2242 C CA . LYS A 1 273 ? 43.540 55.365 38.971 1.00 38.78 270 LYS A CA 1
ATOM 2243 C C . LYS A 1 273 ? 44.985 54.878 39.176 1.00 40.74 270 LYS A C 1
ATOM 2244 O O . LYS A 1 273 ? 45.834 55.652 39.626 1.00 42.04 270 LYS A O 1
ATOM 2250 N N . LYS A 1 274 ? 45.297 53.630 38.808 1.00 41.64 271 LYS A N 1
ATOM 2251 C CA A LYS A 1 274 ? 46.668 53.118 38.958 0.60 42.36 271 LYS A CA 1
ATOM 2252 C CA B LYS A 1 274 ? 46.661 53.098 38.946 0.40 41.97 271 LYS A CA 1
ATOM 2253 C C . LYS A 1 274 ? 47.650 53.725 37.943 1.00 42.96 271 LYS A C 1
ATOM 2254 O O . LYS A 1 274 ? 48.838 53.908 38.255 1.00 44.39 271 LYS A O 1
ATOM 2265 N N . ASN A 1 275 ? 47.170 54.056 36.740 1.00 43.62 272 ASN A N 1
ATOM 2266 C CA . ASN A 1 275 ? 47.985 54.814 35.777 1.00 44.43 272 ASN A CA 1
ATOM 2267 C C . ASN A 1 275 ? 48.370 56.210 36.327 1.00 44.59 272 ASN A C 1
ATOM 2268 O O . ASN A 1 275 ? 49.512 56.654 36.150 1.00 45.64 272 ASN A O 1
ATOM 2273 N N . GLU A 1 276 ? 47.424 56.874 37.004 1.00 44.77 273 GLU A N 1
ATOM 2274 C CA A GLU A 1 276 ? 47.647 58.216 37.552 0.60 44.77 273 GLU A CA 1
ATOM 2275 C CA B GLU A 1 276 ? 47.657 58.219 37.557 0.40 44.51 273 GLU A CA 1
ATOM 2276 C C . GLU A 1 276 ? 48.702 58.138 38.668 1.00 44.84 273 GLU A C 1
ATOM 2277 O O . GLU A 1 276 ? 49.697 58.875 38.664 1.00 45.71 273 GLU A O 1
ATOM 2288 N N . GLU A 1 277 ? 48.483 57.223 39.607 0.60 44.45 274 GLU A N 1
ATOM 2289 C CA . GLU A 1 277 ? 49.403 57.033 40.725 0.60 44.05 274 GLU A CA 1
ATOM 2290 C C . GLU A 1 277 ? 50.821 56.643 40.265 0.60 44.08 274 GLU A C 1
ATOM 2291 O O . GLU A 1 277 ? 51.816 57.035 40.895 0.60 44.23 274 GLU A O 1
ATOM 2297 N N . GLU A 1 278 ? 50.926 55.903 39.161 0.60 43.96 275 GLU A N 1
ATOM 2298 C CA . GLU A 1 278 ? 52.226 55.677 38.520 0.60 44.03 275 GLU A CA 1
ATOM 2299 C C . GLU A 1 278 ? 52.641 56.911 37.734 0.60 44.00 275 GLU A C 1
ATOM 2300 O O . GLU A 1 278 ? 53.700 57.484 37.998 0.60 44.47 275 GLU A O 1
#